Protein AF-A0A0J5X3W2-F1 (afdb_monomer_lite)

pLDDT: mean 72.06, std 12.35, range [36.56, 90.38]

Structure (mmCIF, N/CA/C/O backbone):
data_AF-A0A0J5X3W2-F1
#
_entry.id   AF-A0A0J5X3W2-F1
#
loop_
_atom_site.group_PDB
_atom_site.id
_atom_site.type_symbol
_atom_site.label_atom_id
_atom_site.label_alt_id
_atom_site.label_comp_id
_atom_site.label_asym_id
_atom_site.label_entity_id
_atom_site.label_seq_id
_atom_site.pdbx_PDB_ins_code
_atom_site.Cartn_x
_atom_site.Cartn_y
_atom_site.Cartn_z
_atom_site.occupancy
_atom_site.B_iso_or_equiv
_atom_site.auth_seq_id
_atom_site.auth_comp_id
_atom_site.auth_asym_id
_atom_site.auth_atom_id
_atom_site.pdbx_PDB_model_num
ATOM 1 N N . MET A 1 1 ? 25.340 17.349 -4.139 1.00 46.25 1 MET A N 1
ATOM 2 C CA . MET A 1 1 ? 26.752 17.657 -4.460 1.00 46.25 1 MET A CA 1
ATOM 3 C C . MET A 1 1 ? 27.230 16.614 -5.460 1.00 46.25 1 MET A C 1
ATOM 5 O O . MET A 1 1 ? 26.863 15.468 -5.262 1.00 46.25 1 MET A O 1
ATOM 9 N N . LYS A 1 2 ? 27.947 16.990 -6.529 1.00 41.81 2 LYS A N 1
ATOM 10 C CA . LYS A 1 2 ? 28.522 16.032 -7.497 1.00 41.81 2 LYS A CA 1
ATOM 11 C C . LYS A 1 2 ? 29.969 15.729 -7.119 1.00 41.81 2 LYS A C 1
ATOM 13 O O . LYS A 1 2 ? 30.716 16.672 -6.852 1.00 41.81 2 LYS A O 1
ATOM 18 N N . CYS A 1 3 ? 30.366 14.460 -7.094 1.00 58.09 3 CYS A N 1
ATOM 19 C CA . CYS A 1 3 ? 31.759 14.078 -6.872 1.00 58.09 3 CYS A CA 1
ATOM 20 C C . CYS A 1 3 ? 32.616 14.425 -8.097 1.00 58.09 3 CYS A C 1
ATOM 22 O O . CYS A 1 3 ? 32.152 14.378 -9.233 1.00 58.09 3 CYS A O 1
ATOM 24 N N . TRP A 1 4 ? 33.895 14.748 -7.890 1.00 59.22 4 TRP A N 1
ATOM 25 C CA . TRP A 1 4 ? 34.799 15.147 -8.978 1.00 59.22 4 TRP A CA 1
ATOM 26 C C . TRP A 1 4 ? 34.963 14.066 -10.063 1.00 59.22 4 TRP A C 1
ATOM 28 O O . TRP A 1 4 ? 35.199 14.376 -11.231 1.00 59.22 4 TRP A O 1
ATOM 38 N N . ALA A 1 5 ? 34.783 12.798 -9.682 1.00 63.78 5 ALA A N 1
ATOM 39 C CA . ALA A 1 5 ? 34.803 11.642 -10.573 1.00 63.78 5 ALA A CA 1
ATOM 40 C C . ALA A 1 5 ? 33.594 11.577 -11.529 1.00 63.78 5 ALA A C 1
ATOM 42 O O . ALA A 1 5 ? 33.661 10.884 -12.541 1.00 63.78 5 ALA A O 1
ATOM 43 N N . GLU A 1 6 ? 32.518 12.317 -11.243 1.00 65.62 6 GLU A N 1
ATOM 44 C CA . GLU A 1 6 ? 31.321 12.408 -12.088 1.00 65.62 6 GLU A CA 1
ATOM 45 C C . GLU A 1 6 ? 31.492 13.402 -13.252 1.00 65.62 6 GLU A C 1
ATOM 47 O O . GLU A 1 6 ? 30.622 13.492 -14.120 1.00 65.62 6 GLU A O 1
ATOM 52 N N . TYR A 1 7 ? 32.601 14.155 -13.299 1.00 73.50 7 TYR A N 1
ATOM 53 C CA . TYR A 1 7 ? 32.918 15.035 -14.425 1.00 73.50 7 TYR A CA 1
ATOM 54 C C . TYR A 1 7 ? 33.692 14.289 -15.530 1.00 73.50 7 TYR A C 1
ATOM 56 O O . TYR A 1 7 ? 34.574 13.468 -15.229 1.00 73.50 7 TYR A O 1
ATOM 64 N N . PRO A 1 8 ? 33.437 14.606 -16.818 1.00 70.56 8 PRO A N 1
ATOM 65 C CA . PRO A 1 8 ? 34.146 14.003 -17.945 1.00 70.56 8 PRO A CA 1
ATOM 66 C C . PRO A 1 8 ? 35.668 14.119 -17.795 1.00 70.56 8 PRO A C 1
ATOM 68 O O . PRO A 1 8 ? 36.184 15.161 -17.369 1.00 70.56 8 PRO A O 1
ATOM 71 N N . ALA A 1 9 ? 36.390 13.049 -18.134 1.00 61.06 9 ALA A N 1
ATOM 72 C CA . ALA A 1 9 ? 37.851 13.032 -18.094 1.00 61.06 9 ALA A CA 1
ATOM 73 C C . ALA A 1 9 ? 38.422 14.148 -18.992 1.00 61.06 9 ALA A C 1
ATOM 75 O O . ALA A 1 9 ? 38.003 14.292 -20.136 1.00 61.06 9 ALA A O 1
ATOM 76 N N . GLY A 1 10 ? 39.334 14.965 -18.453 1.00 68.06 10 GLY A N 1
ATOM 77 C CA . GLY A 1 10 ? 39.934 16.103 -19.166 1.00 68.06 10 GLY A CA 1
ATOM 78 C C . GLY A 1 10 ? 39.097 17.390 -19.206 1.00 68.06 10 GLY A C 1
ATOM 79 O O . GLY A 1 10 ? 39.541 18.374 -19.788 1.00 68.06 10 GLY A O 1
ATOM 80 N N . SER A 1 11 ? 37.908 17.422 -18.592 1.00 73.06 11 SER A N 1
ATOM 81 C CA . SER A 1 11 ? 37.107 18.650 -18.513 1.00 73.06 11 SER A CA 1
ATOM 82 C C . SER A 1 11 ? 37.666 19.644 -17.490 1.00 73.06 11 SER A C 1
ATOM 84 O O . SER A 1 11 ? 38.126 19.265 -16.414 1.00 73.06 11 SER A O 1
ATOM 86 N N . GLU A 1 12 ? 37.542 20.938 -17.784 1.00 74.75 12 GLU A N 1
ATOM 87 C CA . GLU A 1 12 ? 37.941 22.025 -16.879 1.00 74.75 12 GLU A CA 1
ATOM 88 C C . GLU A 1 12 ? 37.193 21.959 -15.531 1.00 74.75 12 GLU A C 1
ATOM 90 O O . GLU A 1 12 ? 37.758 22.230 -14.472 1.00 74.75 12 GLU A O 1
ATOM 95 N N . ALA A 1 13 ? 35.942 21.479 -15.550 1.00 66.44 13 ALA A N 1
ATOM 96 C CA . ALA A 1 13 ? 35.141 21.214 -14.356 1.00 66.44 13 ALA A CA 1
ATOM 97 C C . ALA A 1 13 ? 35.701 20.072 -13.492 1.00 66.44 13 ALA A C 1
ATOM 99 O O . ALA A 1 13 ? 35.592 20.130 -12.267 1.00 66.44 13 ALA A O 1
ATOM 100 N N . ARG A 1 14 ? 36.325 19.055 -14.100 1.00 63.50 14 ARG A N 1
ATOM 101 C CA . ARG A 1 14 ? 37.027 17.998 -13.365 1.00 63.50 14 ARG A CA 1
ATOM 102 C C . ARG A 1 14 ? 38.290 18.550 -12.730 1.00 63.50 14 ARG A C 1
ATOM 104 O O . ARG A 1 14 ? 38.458 18.362 -11.539 1.00 63.50 14 ARG A O 1
ATOM 111 N N . THR A 1 15 ? 39.119 19.274 -13.480 1.00 68.00 15 THR A N 1
ATOM 112 C CA . THR A 1 15 ? 40.374 19.862 -12.976 1.00 68.00 15 THR A CA 1
ATOM 113 C C . THR A 1 15 ? 40.129 20.849 -11.837 1.00 68.00 15 THR A C 1
ATOM 115 O O . THR A 1 15 ? 40.841 20.825 -10.842 1.00 68.00 15 THR A O 1
ATOM 118 N N . LYS A 1 16 ? 39.075 21.669 -11.934 1.00 71.44 16 LYS A N 1
ATOM 119 C CA . LYS A 1 16 ? 38.701 22.644 -10.900 1.00 71.44 16 LYS A CA 1
ATOM 120 C C . LYS A 1 16 ? 38.205 22.009 -9.595 1.00 71.44 16 LYS A C 1
ATOM 122 O O . LYS A 1 16 ? 38.333 22.624 -8.545 1.00 71.44 16 LYS A O 1
ATOM 127 N N . ASN A 1 17 ? 37.603 20.822 -9.664 1.00 61.41 17 ASN A N 1
ATOM 128 C CA . ASN A 1 17 ? 37.049 20.120 -8.501 1.00 61.41 17 ASN A CA 1
ATOM 129 C C . ASN A 1 17 ? 37.866 18.876 -8.118 1.00 61.41 17 ASN A C 1
ATOM 131 O O . ASN A 1 17 ? 37.440 18.117 -7.251 1.00 61.41 17 ASN A O 1
ATOM 135 N N . PHE A 1 18 ? 38.990 18.630 -8.794 1.00 62.00 18 PHE A N 1
ATOM 136 C CA . PHE A 1 18 ? 39.830 17.464 -8.573 1.00 62.00 18 PHE A CA 1
ATOM 137 C C . PHE A 1 18 ? 40.455 17.563 -7.188 1.00 62.00 18 PHE A C 1
ATOM 139 O O . PHE A 1 18 ? 41.087 18.562 -6.865 1.00 62.00 18 PHE A O 1
ATOM 146 N N . VAL A 1 19 ? 40.269 16.518 -6.389 1.00 59.50 19 VAL A N 1
ATOM 147 C CA . VAL A 1 19 ? 40.936 16.370 -5.098 1.00 59.50 19 VAL A CA 1
ATOM 148 C C . VAL A 1 19 ? 42.017 15.321 -5.296 1.00 59.50 19 VAL A C 1
ATOM 150 O O . VAL A 1 19 ? 41.709 14.161 -5.576 1.00 59.50 19 VAL A O 1
ATOM 153 N N . SER A 1 20 ? 43.277 15.733 -5.202 1.00 60.06 20 SER A N 1
ATOM 154 C CA . SER A 1 20 ? 44.418 14.822 -5.296 1.00 60.06 20 SER A CA 1
ATOM 155 C C . SER A 1 20 ? 44.497 13.893 -4.078 1.00 60.06 20 SER A C 1
ATOM 157 O O . SER A 1 20 ? 43.988 14.212 -3.005 1.00 60.06 20 SER A O 1
ATOM 159 N N . GLU A 1 21 ? 45.179 12.749 -4.205 1.00 50.06 21 GLU A N 1
ATOM 160 C CA . GLU A 1 21 ? 45.415 11.837 -3.069 1.00 50.06 21 GLU A CA 1
ATOM 161 C C . GLU A 1 21 ? 46.158 12.523 -1.912 1.00 50.06 21 GLU A C 1
ATOM 163 O O . GLU A 1 21 ? 45.931 12.196 -0.750 1.00 50.06 21 GLU A O 1
ATOM 168 N N . VAL A 1 22 ? 46.994 13.523 -2.213 1.00 56.69 22 VAL A N 1
ATOM 169 C CA . VAL A 1 22 ? 47.722 14.318 -1.215 1.00 56.69 22 VAL A CA 1
ATOM 170 C C . VAL A 1 22 ? 46.784 15.281 -0.477 1.00 56.69 22 VAL A C 1
ATOM 172 O O . VAL A 1 22 ? 46.872 15.397 0.743 1.00 56.69 22 VAL A O 1
ATOM 175 N N . GLU A 1 23 ? 45.840 15.921 -1.170 1.00 57.19 23 GLU A N 1
ATOM 176 C CA . GLU A 1 23 ? 44.792 16.741 -0.537 1.00 57.19 23 GLU A CA 1
ATOM 177 C C . GLU A 1 23 ? 43.799 15.879 0.255 1.00 57.19 23 GLU A C 1
ATOM 179 O O . GLU A 1 23 ? 43.387 16.256 1.351 1.00 57.19 23 GLU A O 1
ATOM 184 N N . ALA A 1 24 ? 43.471 14.681 -0.238 1.00 52.66 24 ALA A N 1
ATOM 185 C CA . ALA A 1 24 ? 42.679 13.697 0.495 1.00 52.66 24 ALA A CA 1
ATOM 186 C C . ALA A 1 24 ? 43.406 13.191 1.755 1.00 52.66 24 ALA A C 1
ATOM 188 O O . ALA A 1 24 ? 42.778 13.011 2.798 1.00 52.66 24 ALA A O 1
ATOM 189 N N . ALA A 1 25 ? 44.731 13.021 1.699 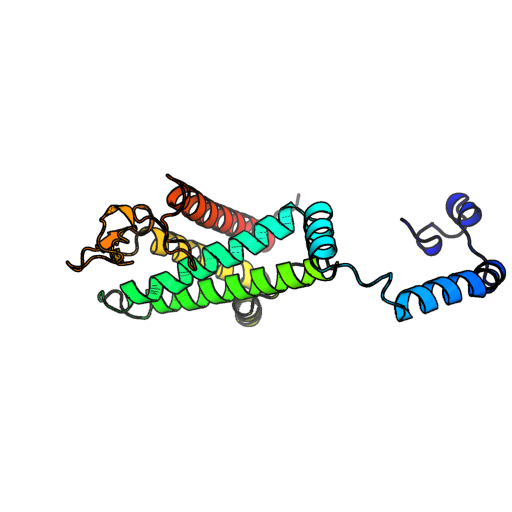1.00 50.41 25 ALA A N 1
ATOM 190 C CA . ALA A 1 25 ? 45.551 12.665 2.854 1.00 50.41 25 ALA A CA 1
ATOM 191 C C . ALA A 1 25 ? 45.641 13.810 3.880 1.00 50.41 25 ALA A C 1
ATOM 193 O O . ALA A 1 25 ? 45.591 13.559 5.081 1.00 50.41 25 ALA A O 1
ATOM 194 N N . GLN A 1 26 ? 45.681 15.074 3.443 1.00 56.88 26 GLN A N 1
ATOM 195 C CA . GLN A 1 26 ? 45.636 16.240 4.340 1.00 56.88 26 GLN A CA 1
ATOM 196 C C . GLN A 1 26 ? 44.275 16.445 5.023 1.00 56.88 26 GLN A C 1
ATOM 198 O O . GLN A 1 26 ? 44.196 17.148 6.030 1.00 56.88 26 GLN A O 1
ATOM 203 N N . LEU A 1 27 ? 43.212 15.802 4.531 1.00 53.41 27 LEU A N 1
ATOM 204 C CA . LEU A 1 27 ? 41.906 15.756 5.191 1.00 53.41 27 LEU A CA 1
ATOM 205 C C . LEU A 1 27 ? 41.847 14.723 6.327 1.00 53.41 27 LEU A C 1
ATOM 207 O O . LEU A 1 27 ? 40.848 14.704 7.041 1.00 53.41 27 LEU A O 1
ATOM 211 N N . GLN A 1 28 ? 42.885 13.907 6.561 1.00 57.00 28 GLN A N 1
ATOM 212 C CA . GLN A 1 28 ? 42.927 12.939 7.671 1.00 57.00 28 GLN A CA 1
ATOM 213 C C . GLN A 1 28 ? 42.587 13.533 9.050 1.00 57.00 28 GLN A C 1
ATOM 215 O O . GLN A 1 28 ? 41.782 12.919 9.744 1.00 57.00 28 GLN A O 1
ATOM 220 N N . PRO A 1 29 ? 43.081 14.721 9.456 1.00 60.25 29 PRO A N 1
ATOM 221 C CA . PRO A 1 29 ? 42.714 15.321 10.740 1.00 60.25 29 PRO A CA 1
ATOM 222 C C . PRO A 1 29 ? 41.232 15.712 10.799 1.00 60.25 29 PRO A C 1
ATOM 224 O O . PRO A 1 29 ? 40.608 15.642 11.854 1.00 60.25 29 PRO A O 1
ATOM 227 N N . GLN A 1 30 ? 40.653 16.108 9.662 1.00 56.47 30 GLN A N 1
ATOM 228 C CA . GLN A 1 30 ? 39.240 16.472 9.551 1.00 56.47 30 GLN A CA 1
ATOM 229 C C . GLN A 1 30 ? 38.349 15.222 9.511 1.00 56.47 30 GLN A C 1
ATOM 231 O O . GLN A 1 30 ? 37.302 15.199 10.147 1.00 56.47 30 GLN A O 1
ATOM 236 N N . LEU A 1 31 ? 38.786 14.158 8.834 1.00 56.97 31 LEU A N 1
ATOM 237 C CA . LEU A 1 31 ? 38.159 12.834 8.832 1.00 56.97 31 LEU A CA 1
ATOM 238 C C . LEU A 1 31 ? 38.214 12.177 10.214 1.00 56.97 31 LEU A C 1
ATOM 240 O O . LEU A 1 31 ? 37.211 11.629 10.661 1.00 56.97 31 LEU A O 1
ATOM 244 N N . GLU A 1 32 ? 39.339 12.277 10.923 1.00 60.41 32 GLU A N 1
ATOM 245 C CA . GLU A 1 32 ? 39.446 11.855 12.320 1.00 60.41 32 GLU A CA 1
ATOM 246 C C . GLU A 1 32 ? 38.564 12.699 13.232 1.00 60.41 32 GLU A C 1
ATOM 248 O O . GLU A 1 32 ? 37.918 12.146 14.116 1.00 60.41 32 GLU A O 1
ATOM 253 N N . TRP A 1 33 ? 38.491 14.016 13.025 1.00 69.94 33 TRP A N 1
ATOM 254 C CA . TRP A 1 33 ? 37.574 14.869 13.774 1.00 69.94 33 TRP A CA 1
ATOM 255 C C . TRP A 1 33 ? 36.115 14.457 13.529 1.00 69.94 33 TRP A C 1
ATOM 257 O O . TRP A 1 33 ? 35.384 14.249 14.492 1.00 69.94 33 TRP A O 1
ATOM 267 N N . VAL A 1 34 ? 35.702 14.231 12.276 1.00 57.94 34 VAL A N 1
ATOM 268 C CA . VAL A 1 34 ? 34.356 13.738 11.931 1.00 57.94 34 VAL A CA 1
ATOM 269 C C . VAL A 1 34 ? 34.092 12.356 12.537 1.00 57.94 34 VAL A C 1
ATOM 271 O O . VAL A 1 34 ? 33.006 12.132 13.068 1.00 57.94 34 VAL A O 1
ATOM 274 N N . ASN A 1 35 ? 35.064 11.440 12.509 1.00 57.12 35 ASN A N 1
ATOM 275 C CA . ASN A 1 35 ? 34.933 10.113 13.117 1.00 57.12 35 ASN A CA 1
ATOM 276 C C . ASN A 1 35 ? 34.823 10.186 14.646 1.00 57.12 35 ASN A C 1
ATOM 278 O O . ASN A 1 35 ? 33.931 9.557 15.206 1.00 57.12 35 ASN A O 1
ATOM 282 N N . ARG A 1 36 ? 35.625 11.024 15.315 1.00 57.44 36 ARG A N 1
ATOM 283 C CA . ARG A 1 36 ? 35.516 11.267 16.766 1.00 57.44 36 ARG A CA 1
ATOM 284 C C . ARG A 1 36 ? 34.183 11.914 17.142 1.00 57.44 36 ARG A C 1
ATOM 286 O O . ARG A 1 36 ? 33.604 11.563 18.161 1.00 57.44 36 ARG A O 1
ATOM 293 N N . GLN A 1 37 ? 33.670 12.819 16.310 1.00 53.12 37 GLN A N 1
ATOM 294 C CA . GLN A 1 37 ? 32.344 13.425 16.481 1.00 53.12 37 GLN A CA 1
ATOM 295 C C . GLN A 1 37 ? 31.202 12.414 16.229 1.00 53.12 37 GLN A C 1
ATOM 297 O O . GLN A 1 37 ? 30.130 12.511 16.830 1.00 53.12 37 GLN A O 1
ATOM 302 N N . LYS A 1 38 ? 31.424 11.413 15.364 1.00 52.25 38 LYS A N 1
ATOM 303 C CA . LYS A 1 38 ? 30.515 10.272 15.148 1.00 52.25 38 LYS A CA 1
ATOM 304 C C . LYS A 1 38 ? 30.486 9.345 16.361 1.00 52.25 38 LYS A C 1
ATOM 306 O O . LYS A 1 38 ? 29.406 8.953 16.786 1.00 52.25 38 LYS A O 1
ATOM 311 N N . GLU A 1 39 ? 31.650 9.032 16.925 1.00 55.34 39 GLU A N 1
ATOM 312 C CA . GLU A 1 39 ? 31.791 8.216 18.140 1.00 55.34 39 GLU A CA 1
ATOM 313 C C . GLU A 1 39 ? 31.238 8.920 19.388 1.00 55.34 39 GLU A C 1
ATOM 315 O O . GLU A 1 39 ? 30.721 8.263 20.285 1.00 55.34 39 GLU A O 1
ATOM 320 N N . SER A 1 40 ? 31.269 10.257 19.427 1.00 48.88 40 SER A N 1
ATOM 321 C CA . SER A 1 40 ? 30.679 11.063 20.504 1.00 48.88 40 SER A CA 1
ATOM 322 C C . SER A 1 40 ? 29.172 11.321 20.350 1.00 48.88 40 SER A C 1
ATOM 324 O O . SER A 1 40 ? 28.629 12.164 21.062 1.00 48.88 40 SER A O 1
ATOM 326 N N . GLY A 1 41 ? 28.499 10.660 19.401 1.00 49.47 41 GLY A N 1
ATOM 327 C CA . GLY A 1 41 ? 27.052 10.770 19.186 1.00 49.47 41 GLY A CA 1
ATOM 328 C C . GLY A 1 41 ? 26.567 12.100 18.591 1.00 49.47 41 GLY A C 1
ATOM 329 O O . GLY A 1 41 ? 25.367 12.291 18.434 1.00 49.47 41 GLY A O 1
ATOM 330 N N . LEU A 1 42 ? 27.457 13.023 18.198 1.00 45.66 42 LEU A N 1
ATOM 331 C CA . LEU A 1 42 ? 27.064 14.328 17.634 1.00 45.66 42 LEU A CA 1
ATOM 332 C C . LEU A 1 42 ? 26.520 14.239 16.196 1.00 45.66 42 LEU A C 1
ATOM 334 O O . LEU A 1 42 ? 25.900 15.184 15.712 1.00 45.66 42 LEU A O 1
ATOM 338 N N . PHE A 1 43 ? 26.706 13.092 15.538 1.00 46.28 43 PHE A N 1
ATOM 339 C CA . PHE A 1 43 ? 26.054 12.737 14.273 1.00 46.28 43 PHE A CA 1
ATOM 340 C C . PHE A 1 43 ? 24.973 11.657 14.436 1.00 46.28 43 PHE A C 1
ATOM 342 O O . PHE A 1 43 ? 24.521 11.082 13.439 1.00 46.28 43 PHE A O 1
ATOM 349 N N . GLU A 1 44 ? 24.525 11.370 15.664 1.00 45.44 44 GLU A N 1
ATOM 350 C CA . GLU A 1 44 ? 23.235 10.714 15.843 1.00 45.44 44 GLU A CA 1
ATOM 351 C C . GLU A 1 44 ? 22.156 11.719 15.461 1.00 45.44 44 GLU A C 1
ATOM 353 O O . GLU A 1 44 ? 21.754 12.579 16.240 1.00 45.44 44 GLU A O 1
ATOM 358 N N . TYR A 1 45 ? 21.691 11.626 14.218 1.00 47.25 45 TYR A N 1
ATOM 359 C CA . TYR A 1 45 ? 20.469 12.311 13.838 1.00 47.25 45 TYR A CA 1
ATOM 360 C C . TYR A 1 45 ? 19.379 11.907 14.821 1.00 47.25 45 TYR A C 1
ATOM 362 O O . TYR A 1 45 ? 19.002 10.728 14.884 1.00 47.25 45 TYR A O 1
ATOM 370 N N . ALA A 1 46 ? 18.845 12.889 15.545 1.00 61.56 46 ALA A N 1
ATOM 371 C CA . ALA A 1 46 ? 17.677 12.659 16.366 1.00 61.56 46 ALA A CA 1
ATOM 372 C C . ALA A 1 46 ? 16.586 12.042 15.470 1.00 61.56 46 ALA A C 1
ATOM 374 O O . ALA A 1 46 ? 16.433 12.468 14.317 1.00 61.56 46 ALA A O 1
ATOM 375 N N . PRO A 1 47 ? 15.796 11.072 15.955 1.00 58.66 47 PRO A N 1
ATOM 376 C CA . PRO A 1 47 ? 14.763 10.426 15.144 1.00 58.66 47 PRO A CA 1
ATOM 377 C C . PRO A 1 47 ? 13.839 11.427 14.428 1.00 58.66 47 PRO A C 1
ATOM 379 O O . PRO A 1 47 ? 13.471 11.228 13.273 1.00 58.66 47 PRO A O 1
ATOM 382 N N . LEU A 1 48 ? 13.540 12.562 15.072 1.00 59.91 48 LEU A N 1
ATOM 383 C CA . LEU A 1 48 ? 12.750 13.649 14.486 1.00 59.91 48 LEU A CA 1
ATOM 384 C C . LEU A 1 48 ? 13.467 14.406 13.356 1.00 59.91 48 LEU A C 1
ATOM 386 O O . LEU A 1 48 ? 12.806 14.853 12.422 1.00 59.91 48 LEU A O 1
ATOM 390 N N . GLN A 1 49 ? 14.796 14.526 13.396 1.00 66.00 49 GLN A N 1
ATOM 391 C CA . GLN A 1 49 ? 15.576 15.122 12.307 1.00 66.00 49 GLN A CA 1
ATOM 392 C C . GLN A 1 49 ? 15.586 14.208 11.078 1.00 66.00 49 GLN A C 1
ATOM 394 O O . GLN A 1 49 ? 15.398 14.701 9.973 1.00 66.00 49 GLN A O 1
ATOM 399 N N . LYS A 1 50 ? 15.686 12.881 11.259 1.00 65.50 50 LYS A N 1
ATOM 400 C CA . LYS A 1 50 ? 15.562 11.918 10.146 1.00 65.50 50 LYS A CA 1
ATOM 401 C C . LYS A 1 50 ? 14.188 11.960 9.490 1.00 65.50 50 LYS A C 1
ATOM 403 O O . LYS A 1 50 ? 14.089 11.926 8.269 1.00 65.50 50 LYS A O 1
ATOM 408 N N . VAL A 1 51 ? 13.124 12.065 10.289 1.00 68.19 51 VAL A N 1
ATOM 409 C CA . VAL A 1 51 ? 11.760 12.239 9.763 1.00 68.19 51 VAL A CA 1
ATOM 410 C C . VAL A 1 51 ? 11.643 13.559 8.998 1.00 68.19 51 VAL A C 1
ATOM 412 O O . VAL A 1 51 ? 11.111 13.576 7.890 1.00 68.19 51 VAL A O 1
ATOM 415 N N . GLY A 1 52 ? 12.165 14.653 9.559 1.00 65.94 52 GLY A N 1
ATOM 416 C CA . GLY A 1 52 ? 12.184 15.958 8.899 1.00 65.94 52 GLY A CA 1
ATOM 417 C C . GLY A 1 52 ? 12.935 15.939 7.566 1.00 65.94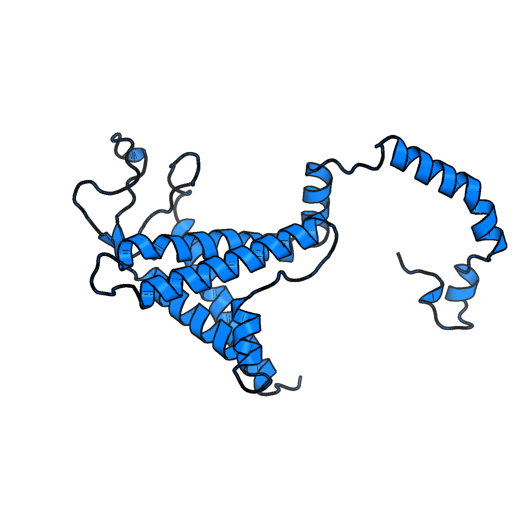 52 GLY A C 1
ATOM 418 O O . GLY A 1 52 ? 12.438 16.485 6.582 1.00 65.94 52 GLY A O 1
ATOM 419 N N . ASP A 1 53 ? 14.082 15.267 7.510 1.00 70.19 53 ASP A N 1
ATOM 420 C CA . ASP A 1 53 ? 14.878 15.126 6.291 1.00 70.19 53 ASP A CA 1
ATOM 421 C C . ASP A 1 53 ? 14.213 14.202 5.270 1.00 70.19 53 ASP A C 1
ATOM 423 O O . ASP A 1 53 ? 14.174 14.546 4.092 1.00 70.19 53 ASP A O 1
ATOM 427 N N . ALA A 1 54 ? 13.603 13.093 5.696 1.00 66.25 54 ALA A N 1
ATOM 428 C CA . ALA A 1 54 ? 12.828 12.224 4.810 1.00 66.25 54 ALA A CA 1
ATOM 429 C C . ALA A 1 54 ? 11.679 12.992 4.132 1.00 66.25 54 ALA A C 1
ATOM 431 O O . ALA A 1 54 ? 11.486 12.881 2.921 1.00 66.25 54 ALA A O 1
ATOM 432 N N . VAL A 1 55 ? 10.954 13.819 4.894 1.00 73.50 55 VAL A N 1
ATOM 433 C CA . VAL A 1 55 ? 9.867 14.663 4.372 1.00 73.50 55 VAL A CA 1
ATOM 434 C C . VAL A 1 55 ? 10.397 15.769 3.461 1.00 73.50 55 VAL A C 1
ATOM 436 O O . VAL A 1 55 ? 9.778 16.055 2.444 1.00 73.50 55 VAL A O 1
ATOM 439 N N . LYS A 1 56 ? 11.525 16.405 3.793 1.00 75.19 56 LYS A N 1
ATOM 440 C CA . LYS A 1 56 ? 12.108 17.461 2.949 1.00 75.19 56 LYS A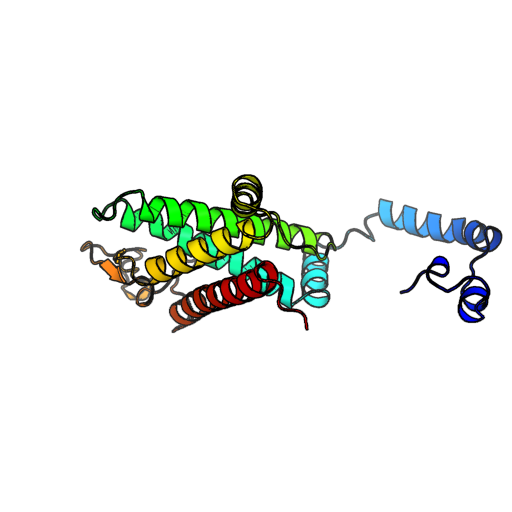 CA 1
ATOM 441 C C . LYS A 1 56 ? 12.694 16.920 1.647 1.00 75.19 56 LYS A C 1
ATOM 443 O O . LYS A 1 56 ? 12.602 17.595 0.627 1.00 75.19 56 LYS A O 1
ATOM 448 N N . ASN A 1 57 ? 13.307 15.742 1.691 1.00 75.19 57 ASN A N 1
ATOM 449 C CA . ASN A 1 57 ? 13.991 15.136 0.555 1.00 75.19 57 ASN A CA 1
ATOM 450 C C . ASN A 1 57 ? 13.008 14.490 -0.432 1.00 75.19 57 ASN A C 1
ATOM 452 O O . ASN A 1 57 ? 13.156 14.657 -1.639 1.00 75.19 57 ASN A O 1
ATOM 456 N N . ASP A 1 58 ? 11.988 13.784 0.067 1.00 77.75 58 ASP A N 1
ATOM 457 C CA . ASP A 1 58 ? 10.964 13.147 -0.769 1.00 77.75 58 ASP A CA 1
ATOM 458 C C . ASP A 1 58 ? 9.557 13.267 -0.144 1.00 77.75 58 ASP A C 1
ATOM 460 O O . ASP A 1 58 ? 8.981 12.277 0.326 1.00 77.75 58 ASP A O 1
ATOM 464 N N . PRO A 1 59 ? 8.963 14.479 -0.140 1.00 77.69 59 PRO A N 1
ATOM 465 C CA . PRO A 1 59 ? 7.653 14.710 0.471 1.00 77.69 59 PRO A CA 1
ATOM 466 C C . PRO A 1 59 ? 6.552 13.875 -0.191 1.00 77.69 59 PRO A C 1
ATOM 468 O O . PRO A 1 59 ? 5.640 13.391 0.482 1.00 77.69 59 PRO A O 1
ATOM 471 N N . VAL A 1 60 ? 6.644 13.679 -1.510 1.00 81.38 60 VAL A N 1
ATOM 472 C CA . VAL A 1 60 ? 5.662 12.916 -2.289 1.00 81.38 60 VAL A CA 1
ATOM 473 C C . VAL A 1 60 ? 5.767 11.427 -1.972 1.00 81.38 60 VAL A C 1
ATOM 475 O O . VAL A 1 60 ? 4.744 10.777 -1.759 1.00 81.38 60 VAL A O 1
ATOM 478 N N . GLY A 1 61 ? 6.978 10.878 -1.899 1.00 80.94 61 GLY A N 1
ATOM 479 C CA . GLY A 1 61 ? 7.194 9.480 -1.557 1.00 80.94 61 GLY A CA 1
ATOM 480 C C . GLY A 1 61 ? 6.803 9.143 -0.122 1.00 80.94 61 GLY A C 1
ATOM 481 O O . GLY A 1 61 ? 6.136 8.132 0.095 1.00 80.94 61 GLY A O 1
ATOM 482 N N . VAL A 1 62 ? 7.116 10.016 0.845 1.00 81.69 62 VAL A N 1
ATOM 483 C CA . VAL A 1 62 ? 6.649 9.858 2.234 1.00 81.69 62 VAL A CA 1
ATOM 484 C C . VAL A 1 62 ? 5.122 9.876 2.296 1.00 81.69 62 VAL A C 1
ATOM 486 O O . VAL A 1 62 ? 4.528 8.995 2.917 1.00 81.69 62 VAL A O 1
ATOM 489 N N . ALA A 1 63 ? 4.471 10.830 1.623 1.00 79.56 63 ALA A N 1
ATOM 490 C CA . ALA A 1 63 ? 3.012 10.903 1.584 1.00 79.56 63 ALA A CA 1
ATOM 491 C C . ALA A 1 63 ? 2.390 9.656 0.933 1.00 79.56 63 ALA A C 1
ATOM 493 O O . ALA A 1 63 ? 1.424 9.102 1.460 1.00 79.56 63 ALA A O 1
ATOM 494 N N . LYS A 1 64 ? 2.962 9.181 -0.181 1.00 83.44 64 LYS A N 1
ATOM 495 C CA . LYS A 1 64 ? 2.514 7.977 -0.892 1.00 83.44 64 LYS A CA 1
ATOM 496 C C . LYS A 1 64 ? 2.592 6.738 -0.005 1.00 83.44 64 LYS A C 1
ATOM 498 O O . LYS A 1 64 ? 1.629 5.977 0.065 1.00 83.44 64 LYS A O 1
ATOM 503 N N . ASP A 1 65 ? 3.708 6.533 0.680 1.00 84.31 65 ASP A N 1
ATOM 504 C CA . ASP A 1 65 ? 3.907 5.329 1.481 1.00 84.31 65 ASP A CA 1
ATOM 505 C C . ASP A 1 65 ? 3.150 5.382 2.814 1.00 84.31 65 ASP A C 1
ATOM 507 O O . ASP A 1 65 ? 2.584 4.371 3.232 1.00 84.31 65 ASP A O 1
ATOM 511 N N . ALA A 1 66 ? 2.982 6.567 3.410 1.00 80.62 66 ALA A N 1
ATOM 512 C CA . ALA A 1 66 ? 2.053 6.763 4.522 1.00 80.62 66 ALA A CA 1
ATOM 513 C C . ALA A 1 66 ? 0.603 6.466 4.109 1.00 80.62 66 ALA A C 1
ATOM 515 O O . ALA A 1 66 ? -0.123 5.780 4.835 1.00 80.62 66 ALA A O 1
ATOM 516 N N . ALA A 1 67 ? 0.187 6.916 2.921 1.00 82.00 67 ALA A N 1
ATOM 517 C CA . ALA A 1 67 ? -1.131 6.607 2.381 1.00 82.00 67 ALA A CA 1
ATOM 518 C C . ALA A 1 67 ? -1.317 5.098 2.167 1.00 82.00 67 ALA A C 1
ATOM 520 O O . ALA A 1 67 ? -2.360 4.574 2.551 1.00 82.00 67 ALA A O 1
ATOM 521 N N . LYS A 1 68 ? -0.315 4.374 1.648 1.00 84.06 68 LYS A N 1
ATOM 522 C CA . LYS A 1 68 ? -0.369 2.904 1.522 1.00 84.06 68 LYS A CA 1
ATOM 523 C C . LYS A 1 68 ? -0.531 2.201 2.867 1.00 84.06 68 LYS A C 1
ATOM 525 O O . LYS A 1 68 ? -1.360 1.304 2.971 1.00 84.06 68 LYS A O 1
ATOM 530 N N . VAL A 1 69 ? 0.186 2.627 3.912 1.00 81.06 69 VAL A N 1
ATOM 531 C CA . VAL A 1 69 ? 0.024 2.056 5.263 1.00 81.06 69 VAL A CA 1
ATOM 532 C C . VAL A 1 69 ? -1.401 2.264 5.774 1.00 81.06 69 VAL A C 1
ATOM 534 O O . VAL A 1 69 ? -2.042 1.325 6.252 1.00 81.06 69 VAL A O 1
ATOM 537 N N . VAL A 1 70 ? -1.922 3.486 5.658 1.00 78.38 70 VAL A N 1
ATOM 538 C CA . VAL A 1 70 ? -3.251 3.837 6.169 1.00 78.38 70 VAL A CA 1
ATOM 539 C C . VAL A 1 70 ? -4.352 3.146 5.365 1.00 78.38 70 VAL A C 1
ATOM 541 O O . VAL A 1 70 ? -5.191 2.453 5.942 1.00 78.38 70 VAL A O 1
ATOM 544 N N . VAL A 1 71 ? -4.348 3.295 4.041 1.00 79.12 71 VAL A N 1
ATOM 545 C CA . VAL A 1 71 ? -5.358 2.717 3.142 1.00 79.12 71 VAL A CA 1
ATOM 546 C C . VAL A 1 71 ? -5.271 1.191 3.137 1.00 79.12 71 VAL A C 1
ATOM 548 O O . VAL A 1 71 ? -6.309 0.531 3.208 1.00 79.12 71 VAL A O 1
ATOM 551 N N . GLY A 1 72 ? -4.065 0.620 3.138 1.00 76.56 72 GLY A N 1
ATOM 552 C CA . GLY A 1 72 ? -3.838 -0.822 3.232 1.00 76.56 72 GLY A CA 1
ATOM 553 C C . GLY A 1 72 ? -4.368 -1.401 4.543 1.00 76.56 72 GLY A C 1
ATOM 554 O O . GLY A 1 72 ? -5.123 -2.373 4.529 1.00 76.56 72 GLY A O 1
ATOM 555 N N . GLY A 1 73 ? -4.098 -0.749 5.679 1.00 75.38 73 GLY A N 1
ATOM 556 C CA . GLY A 1 73 ? -4.609 -1.179 6.986 1.00 75.38 73 GLY A CA 1
ATOM 557 C C . GLY A 1 73 ? -6.124 -1.057 7.119 1.00 75.38 73 GLY A C 1
ATOM 558 O O . GLY A 1 73 ? -6.783 -1.940 7.672 1.00 75.38 73 GLY A O 1
ATOM 559 N N . VAL A 1 74 ? -6.702 0.006 6.566 1.00 74.56 74 VAL A N 1
ATOM 560 C CA . VAL A 1 74 ? -8.154 0.198 6.453 1.00 74.56 74 VAL A CA 1
ATOM 561 C C . VAL A 1 74 ? -8.762 -0.921 5.599 1.00 74.56 74 VAL A C 1
ATOM 563 O O . VAL A 1 74 ? -9.711 -1.570 6.037 1.00 74.56 74 VAL A O 1
ATOM 566 N N . THR A 1 75 ? -8.189 -1.213 4.432 1.00 74.56 75 THR A N 1
ATOM 567 C CA . THR A 1 75 ? -8.650 -2.283 3.533 1.00 74.56 75 THR A CA 1
ATOM 568 C C . THR A 1 75 ? -8.566 -3.646 4.217 1.00 74.56 75 THR A C 1
ATOM 570 O O . THR A 1 75 ? -9.567 -4.361 4.264 1.00 74.56 75 THR A O 1
ATOM 573 N N . ALA A 1 76 ? -7.444 -3.955 4.871 1.00 74.06 76 ALA A N 1
ATOM 574 C CA . ALA A 1 76 ? -7.251 -5.218 5.573 1.00 74.06 76 ALA A CA 1
ATOM 575 C C . ALA A 1 76 ? -8.230 -5.416 6.741 1.00 74.06 76 ALA A C 1
ATOM 577 O O . ALA A 1 76 ? -8.767 -6.510 6.924 1.00 74.06 76 ALA A O 1
ATOM 578 N N . LYS A 1 77 ? -8.532 -4.355 7.502 1.00 71.19 77 LYS A N 1
ATOM 579 C CA . LYS A 1 77 ? -9.515 -4.403 8.600 1.00 71.19 77 LYS A CA 1
ATOM 580 C C . LYS A 1 77 ? -10.945 -4.673 8.127 1.00 71.19 77 LYS A C 1
ATOM 582 O O . LYS A 1 77 ? -11.725 -5.248 8.882 1.00 71.19 77 LYS A O 1
ATOM 587 N N . THR A 1 78 ? -11.289 -4.313 6.889 1.00 68.12 78 THR A N 1
ATOM 588 C CA . THR A 1 78 ? -12.619 -4.573 6.297 1.00 68.12 78 THR A CA 1
ATOM 589 C C . THR A 1 78 ? -12.981 -6.060 6.300 1.00 68.12 78 THR A C 1
ATOM 591 O O . THR A 1 78 ? -14.157 -6.402 6.406 1.00 68.12 78 THR A O 1
ATOM 594 N N . ARG A 1 79 ? -11.980 -6.956 6.279 1.00 63.66 79 ARG A N 1
ATOM 595 C CA . ARG A 1 79 ? -12.153 -8.417 6.328 1.00 63.66 79 ARG A CA 1
ATOM 596 C C . ARG A 1 79 ? -13.129 -8.880 7.409 1.00 63.66 79 ARG A C 1
ATOM 598 O O . ARG A 1 79 ? -13.935 -9.767 7.141 1.00 63.66 79 ARG A O 1
ATOM 605 N N . ALA A 1 80 ? -13.059 -8.307 8.612 1.00 55.84 80 ALA A N 1
ATOM 606 C CA . ALA A 1 80 ? -13.813 -8.804 9.762 1.00 55.84 80 ALA A CA 1
ATOM 607 C C . ALA A 1 80 ? -15.339 -8.754 9.548 1.00 55.84 80 ALA A C 1
ATOM 609 O O . ALA A 1 80 ? -16.029 -9.682 9.954 1.00 55.84 80 ALA A O 1
ATOM 610 N N . GLY A 1 81 ? -15.852 -7.729 8.855 1.00 57.03 81 GLY A N 1
ATOM 611 C CA . GLY A 1 81 ? -17.283 -7.611 8.527 1.00 57.03 81 GLY A CA 1
ATOM 612 C C . GLY A 1 81 ? -17.721 -8.439 7.312 1.00 57.03 81 GLY A C 1
ATOM 613 O O . GLY A 1 81 ? -18.897 -8.747 7.153 1.00 57.03 81 GLY A O 1
ATOM 614 N N . LEU A 1 82 ? -16.778 -8.841 6.456 1.00 60.66 82 LEU A N 1
ATOM 615 C CA . LEU A 1 82 ? -17.064 -9.652 5.267 1.00 60.66 82 LEU A CA 1
ATOM 616 C C . LEU A 1 82 ? -17.031 -11.155 5.552 1.00 60.66 82 LEU A C 1
ATOM 618 O O . LEU A 1 82 ? -17.781 -11.917 4.946 1.00 60.66 82 LEU A O 1
ATOM 622 N N . CYS A 1 83 ? -16.203 -11.599 6.502 1.00 59.81 83 CYS A N 1
ATOM 623 C CA . CYS A 1 83 ? -16.199 -12.993 6.952 1.00 59.81 83 CYS A CA 1
ATOM 624 C C . CYS A 1 83 ? -17.535 -13.416 7.587 1.00 59.81 83 CYS A C 1
ATOM 626 O O . CYS A 1 83 ? -17.834 -14.605 7.597 1.00 59.81 83 CYS A O 1
ATOM 628 N N . THR A 1 84 ? -18.347 -12.469 8.066 1.00 54.03 84 THR A N 1
ATOM 629 C CA . THR A 1 84 ? -19.641 -12.738 8.710 1.00 54.03 84 THR A CA 1
ATOM 630 C C . THR A 1 84 ? -20.850 -12.640 7.769 1.00 54.03 84 THR A C 1
ATOM 632 O O . THR A 1 84 ? -21.935 -13.056 8.159 1.00 54.03 84 THR A O 1
ATOM 635 N N . THR A 1 85 ? -20.704 -12.128 6.538 1.00 54.59 85 THR A N 1
ATOM 636 C CA . THR A 1 85 ? -21.839 -11.728 5.671 1.00 54.59 85 THR A CA 1
ATOM 637 C C . THR A 1 85 ? -22.080 -12.618 4.440 1.00 54.59 85 THR A C 1
ATOM 639 O O . THR A 1 85 ? -22.690 -12.179 3.472 1.00 54.59 85 THR A O 1
ATOM 642 N N . GLY A 1 86 ? -21.631 -13.878 4.419 1.00 51.81 86 GLY A N 1
ATOM 643 C CA . GLY A 1 86 ? -21.881 -14.810 3.295 1.00 51.81 86 GLY A CA 1
ATOM 644 C C . GLY A 1 86 ? -21.102 -14.505 1.999 1.00 51.81 86 GLY A C 1
ATOM 645 O O . GLY A 1 86 ? -20.771 -15.428 1.264 1.00 51.81 86 GLY A O 1
ATOM 646 N N . LEU A 1 87 ? -20.683 -13.250 1.782 1.00 53.88 87 LEU A N 1
ATOM 647 C CA . LEU A 1 87 ? -19.610 -12.843 0.852 1.00 53.88 87 LEU A CA 1
ATOM 648 C C . LEU A 1 87 ? -18.222 -13.370 1.289 1.00 53.88 87 LEU A C 1
ATOM 650 O O . LEU A 1 87 ? -17.257 -13.330 0.526 1.00 53.88 87 LEU A O 1
ATOM 654 N N . GLY A 1 88 ? -18.141 -13.855 2.533 1.00 52.25 88 GLY A N 1
ATOM 655 C CA . GLY A 1 88 ? -17.516 -15.118 2.928 1.00 52.25 88 GLY A CA 1
ATOM 656 C C . GLY A 1 88 ? -16.079 -15.337 2.477 1.00 52.25 88 GLY A C 1
ATOM 657 O O . GLY A 1 88 ? -15.869 -15.916 1.421 1.00 52.25 88 GLY A O 1
ATOM 658 N N . CYS A 1 89 ? -15.116 -14.956 3.328 1.00 61.88 89 CYS A N 1
ATOM 659 C CA . CYS A 1 89 ? -13.683 -15.327 3.359 1.00 61.88 89 CYS A CA 1
ATOM 660 C C . CYS A 1 89 ? -12.821 -15.142 2.095 1.00 61.88 89 CYS A C 1
ATOM 662 O O . CYS A 1 89 ? -11.634 -14.871 2.233 1.00 61.88 89 CYS A O 1
ATOM 664 N N . THR A 1 90 ? -13.372 -15.242 0.894 1.00 63.59 90 THR A N 1
ATOM 665 C CA . THR A 1 90 ? -12.701 -15.124 -0.396 1.00 63.59 90 THR A CA 1
ATOM 666 C C . THR A 1 90 ? -12.431 -13.656 -0.691 1.00 63.59 90 THR A C 1
ATOM 668 O O . THR A 1 90 ? -11.283 -13.225 -0.662 1.00 63.59 90 THR A O 1
ATOM 671 N N . VAL A 1 91 ? -13.482 -12.845 -0.836 1.00 66.38 91 VAL A N 1
ATOM 672 C CA . VAL A 1 91 ? -13.379 -11.395 -1.054 1.00 66.38 91 VAL A CA 1
ATOM 673 C C . VAL A 1 91 ? -12.706 -10.713 0.141 1.00 66.38 91 VAL A C 1
ATOM 675 O O . VAL A 1 91 ? -11.779 -9.925 -0.030 1.00 66.38 91 VAL A O 1
ATOM 678 N N . GLY A 1 92 ? -13.102 -11.073 1.368 1.00 66.88 92 GLY A N 1
ATOM 679 C CA . GLY A 1 92 ? -12.459 -10.568 2.587 1.00 66.88 92 GLY A CA 1
ATOM 680 C C . GLY A 1 92 ? -10.996 -11.013 2.739 1.00 66.88 92 GLY A C 1
ATOM 681 O O . GLY A 1 92 ? -10.179 -10.267 3.278 1.00 66.88 92 GLY A O 1
ATOM 682 N N . GLY A 1 93 ? -10.648 -12.204 2.248 1.00 69.94 93 GLY A N 1
ATOM 683 C CA . GLY A 1 93 ? -9.278 -12.720 2.219 1.00 69.94 93 GLY A CA 1
ATOM 684 C C . GLY A 1 93 ? -8.405 -11.964 1.224 1.00 69.94 93 GLY A C 1
ATOM 685 O O . GLY A 1 93 ? -7.292 -11.566 1.568 1.00 69.94 93 GLY A O 1
ATOM 686 N N . TRP A 1 94 ? -8.933 -11.667 0.037 1.00 76.31 94 TRP A N 1
ATOM 687 C CA . TRP A 1 94 ? -8.269 -10.807 -0.943 1.00 76.31 94 TRP A CA 1
ATOM 688 C C . TRP A 1 94 ? -8.054 -9.385 -0.413 1.00 76.31 94 TRP A C 1
ATOM 690 O O . TRP A 1 94 ? -6.953 -8.857 -0.511 1.00 76.31 94 TRP A O 1
ATOM 700 N N . MET A 1 95 ? -9.047 -8.785 0.251 1.00 72.44 95 MET A N 1
ATOM 701 C CA . MET A 1 95 ? -8.878 -7.468 0.888 1.00 72.44 95 MET A CA 1
ATOM 702 C C . MET A 1 95 ? -7.791 -7.463 1.965 1.00 72.44 95 MET A C 1
ATOM 704 O O . MET A 1 95 ? -7.011 -6.516 2.048 1.00 72.44 95 MET A O 1
ATOM 708 N N . ALA A 1 96 ? -7.711 -8.512 2.785 1.00 76.25 96 ALA A N 1
ATOM 709 C CA . ALA A 1 96 ? -6.665 -8.621 3.796 1.00 76.25 96 ALA A CA 1
ATOM 710 C C . ALA A 1 96 ? -5.279 -8.841 3.202 1.00 76.25 96 ALA A C 1
ATOM 712 O O . ALA A 1 96 ? -4.341 -8.179 3.629 1.00 76.25 96 ALA A O 1
ATOM 713 N N . THR A 1 97 ? -5.149 -9.727 2.220 1.00 79.38 97 THR A N 1
ATOM 714 C CA . THR A 1 97 ? -3.858 -10.014 1.583 1.00 79.38 97 THR A CA 1
ATOM 715 C C . THR A 1 97 ? -3.323 -8.795 0.840 1.00 79.38 97 THR A C 1
ATOM 717 O O . THR A 1 97 ? -2.205 -8.367 1.122 1.00 79.38 97 THR A O 1
ATOM 720 N N . PHE A 1 98 ? -4.125 -8.169 -0.026 1.00 83.62 98 PHE A N 1
ATOM 721 C CA . PHE A 1 98 ? -3.722 -6.946 -0.725 1.00 83.62 98 PHE A CA 1
ATOM 722 C C . PHE A 1 98 ? -3.487 -5.784 0.239 1.00 83.62 98 PHE A C 1
ATOM 724 O O . PHE A 1 98 ? -2.448 -5.133 0.157 1.00 83.62 98 PHE A O 1
ATOM 731 N N . GLY A 1 99 ? -4.382 -5.571 1.209 1.00 79.38 99 GLY A N 1
ATOM 732 C CA . GLY A 1 99 ? -4.221 -4.517 2.210 1.00 79.38 99 GLY A CA 1
ATOM 733 C C . GLY A 1 99 ? -2.951 -4.678 3.052 1.00 79.38 99 GLY A C 1
ATOM 734 O O . GLY A 1 99 ? -2.236 -3.704 3.271 1.00 79.38 99 GLY A O 1
ATOM 735 N N . MET A 1 100 ? -2.618 -5.901 3.479 1.00 80.06 100 MET A N 1
ATOM 736 C CA . MET A 1 100 ? -1.372 -6.179 4.203 1.00 80.06 100 MET A CA 1
ATOM 737 C C . MET A 1 100 ? -0.139 -6.011 3.315 1.00 80.06 100 MET A C 1
ATOM 739 O O . MET A 1 100 ? 0.852 -5.451 3.773 1.00 80.06 100 MET A O 1
ATOM 743 N N . SER A 1 101 ? -0.193 -6.437 2.052 1.00 82.94 101 SER A N 1
ATOM 744 C CA . SER A 1 101 ? 0.920 -6.247 1.116 1.00 82.94 101 SER A CA 1
ATOM 745 C C . SER A 1 101 ? 1.233 -4.766 0.900 1.00 82.94 101 SER A C 1
ATOM 747 O O . SER A 1 101 ? 2.396 -4.376 0.883 1.00 82.94 101 SER A O 1
ATOM 749 N N . GLU A 1 102 ? 0.205 -3.916 0.830 1.00 82.31 102 GLU A N 1
ATOM 750 C CA . GLU A 1 102 ? 0.380 -2.462 0.754 1.00 82.31 102 GLU A CA 1
ATOM 751 C C . GLU A 1 102 ? 0.898 -1.848 2.050 1.00 82.31 102 GLU A C 1
ATOM 753 O O . GLU A 1 102 ? 1.689 -0.909 2.004 1.00 82.31 102 GLU A O 1
ATOM 758 N N . MET A 1 103 ? 0.495 -2.373 3.210 1.00 80.19 103 MET A N 1
ATOM 759 C CA . MET A 1 103 ? 1.081 -1.947 4.481 1.00 80.19 103 MET A CA 1
ATOM 760 C C . MET A 1 103 ? 2.572 -2.271 4.549 1.00 80.19 103 MET A C 1
ATOM 762 O O . MET A 1 103 ? 3.338 -1.448 5.042 1.00 80.19 103 MET A O 1
ATOM 766 N N . VAL A 1 104 ? 2.981 -3.444 4.062 1.00 83.69 104 VAL A N 1
ATOM 767 C CA . VAL A 1 104 ? 4.393 -3.844 4.005 1.00 83.69 104 VAL A CA 1
ATOM 768 C C . VAL A 1 104 ? 5.161 -2.962 3.021 1.00 83.69 104 VAL A C 1
ATOM 770 O O . VAL A 1 104 ? 6.219 -2.448 3.378 1.00 83.69 104 VAL A O 1
ATOM 773 N N . GLU A 1 105 ? 4.606 -2.698 1.837 1.00 86.62 105 GLU A N 1
ATOM 774 C CA . GLU A 1 105 ? 5.217 -1.810 0.840 1.00 86.62 105 GLU A CA 1
ATOM 775 C C . GLU A 1 105 ? 5.347 -0.373 1.365 1.00 86.62 105 GLU A C 1
ATOM 777 O O . GLU A 1 105 ? 6.408 0.238 1.279 1.00 86.62 105 GLU A O 1
ATOM 782 N N . GLY A 1 106 ? 4.287 0.176 1.959 1.00 82.88 106 GLY A N 1
ATOM 783 C CA . GLY A 1 106 ? 4.333 1.507 2.557 1.00 82.88 106 GLY A CA 1
ATOM 784 C C . GLY A 1 106 ? 5.298 1.565 3.742 1.00 82.88 106 GLY A C 1
ATOM 785 O O . GLY A 1 106 ? 6.117 2.472 3.835 1.00 82.88 106 GLY A O 1
ATOM 786 N N . GLY A 1 107 ? 5.259 0.573 4.632 1.00 82.94 107 GLY A N 1
ATOM 787 C CA . GLY A 1 107 ? 6.113 0.520 5.819 1.00 82.94 107 GLY A CA 1
ATOM 788 C C . GLY A 1 107 ? 7.601 0.421 5.480 1.00 82.94 107 GLY A C 1
ATOM 789 O O . GLY A 1 107 ? 8.404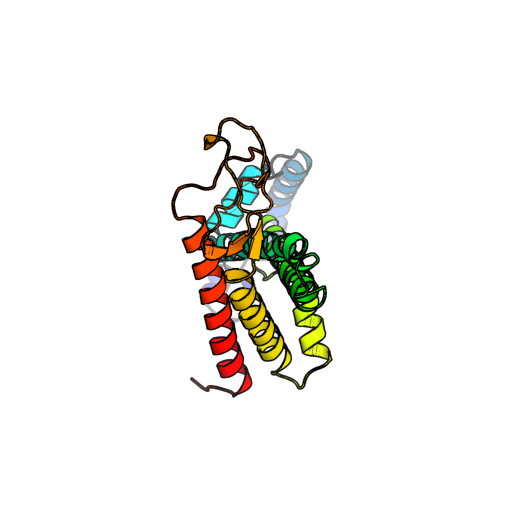 1.182 6.017 1.00 82.94 107 GLY A O 1
ATOM 790 N N . SER A 1 108 ? 7.968 -0.468 4.555 1.00 85.44 108 SER A N 1
ATOM 791 C CA . SER A 1 108 ? 9.352 -0.607 4.087 1.00 85.44 108 SER A CA 1
ATOM 792 C C . SER A 1 108 ? 9.817 0.615 3.287 1.00 85.44 108 SER A C 1
ATOM 794 O O . SER A 1 108 ? 10.940 1.068 3.481 1.00 85.44 108 SER A O 1
ATOM 796 N N . GLY A 1 109 ? 8.954 1.232 2.473 1.00 84.69 109 GLY A N 1
ATOM 797 C CA . GLY A 1 109 ? 9.277 2.471 1.756 1.00 84.69 109 GLY A CA 1
ATOM 798 C C . GLY A 1 109 ? 9.480 3.680 2.681 1.00 84.69 109 GLY A C 1
ATOM 799 O O . GLY A 1 109 ? 10.391 4.488 2.476 1.00 84.69 109 GLY A O 1
ATOM 800 N N . LEU A 1 110 ? 8.689 3.782 3.754 1.00 83.94 110 LEU A N 1
ATOM 801 C CA . LEU A 1 110 ? 8.900 4.746 4.840 1.00 83.94 110 LEU A CA 1
ATOM 802 C C . LEU A 1 110 ? 10.217 4.483 5.579 1.00 83.94 110 LEU A C 1
ATOM 804 O O . LEU A 1 110 ? 10.954 5.426 5.856 1.00 83.94 110 LEU A O 1
ATOM 808 N N . TYR A 1 111 ? 10.534 3.219 5.865 1.00 79.62 111 TYR A N 1
ATOM 809 C CA . TYR A 1 111 ? 11.787 2.831 6.513 1.00 79.62 111 TYR A CA 1
ATOM 810 C C . TYR A 1 111 ? 13.014 3.145 5.644 1.00 79.62 111 TYR A C 1
ATOM 812 O O . TYR A 1 111 ? 14.001 3.687 6.143 1.00 79.62 111 TYR A O 1
ATOM 820 N N . ASN A 1 112 ? 12.935 2.887 4.337 1.00 81.00 112 ASN A N 1
ATOM 821 C CA . ASN A 1 112 ? 13.976 3.244 3.374 1.00 81.00 112 ASN A CA 1
ATOM 822 C C . ASN A 1 112 ? 14.241 4.754 3.408 1.00 81.00 112 ASN A C 1
ATOM 824 O O . ASN A 1 112 ? 15.381 5.172 3.611 1.00 81.00 112 ASN A O 1
ATOM 828 N N . ARG A 1 113 ? 13.189 5.581 3.339 1.00 82.06 113 ARG A N 1
ATOM 829 C CA . ARG A 1 113 ? 13.322 7.049 3.390 1.00 82.06 113 ARG A CA 1
ATOM 830 C C . ARG A 1 113 ? 13.806 7.571 4.730 1.00 82.06 113 ARG A C 1
ATOM 832 O O . ARG A 1 113 ? 14.616 8.491 4.759 1.00 82.06 113 ARG A O 1
ATOM 839 N N . TYR A 1 114 ? 13.363 6.968 5.830 1.00 75.81 114 TYR A N 1
ATOM 840 C CA . TYR A 1 114 ? 13.875 7.273 7.166 1.00 75.81 114 TYR A CA 1
ATOM 841 C C . TYR A 1 114 ? 15.393 7.042 7.266 1.00 75.81 114 TYR A C 1
ATOM 843 O O . TYR A 1 114 ? 16.088 7.772 7.971 1.00 75.81 114 TYR A O 1
ATOM 851 N N . ASN A 1 115 ? 15.921 6.070 6.519 1.00 78.00 115 ASN A N 1
ATOM 852 C CA . ASN A 1 115 ? 17.353 5.793 6.410 1.00 78.00 115 ASN A CA 1
ATOM 853 C C . ASN A 1 115 ? 18.046 6.524 5.243 1.00 78.00 115 ASN A C 1
ATOM 855 O O . ASN A 1 115 ? 19.194 6.219 4.931 1.00 78.00 115 ASN A O 1
ATOM 859 N N . GLY A 1 116 ? 17.382 7.495 4.608 1.00 73.56 116 GLY A N 1
ATOM 860 C CA . GLY A 1 116 ? 17.951 8.303 3.525 1.00 73.56 116 GLY A CA 1
ATOM 861 C C . GLY A 1 116 ? 17.974 7.622 2.153 1.00 73.56 116 GLY A C 1
ATOM 862 O O . GLY A 1 116 ? 18.605 8.132 1.230 1.00 73.56 116 GLY A O 1
ATOM 863 N N . VAL A 1 117 ? 17.288 6.489 1.994 1.00 80.31 117 VAL A N 1
ATOM 864 C CA . VAL A 1 117 ? 17.172 5.761 0.728 1.00 80.31 117 VAL A CA 1
ATOM 865 C C . VAL A 1 117 ? 15.847 6.117 0.053 1.00 80.31 117 VAL A C 1
ATOM 867 O O . VAL A 1 117 ? 14.769 5.733 0.508 1.00 80.31 117 VAL A O 1
ATOM 870 N N . ASN A 1 118 ? 15.923 6.820 -1.077 1.00 80.06 118 ASN A N 1
ATOM 871 C CA . ASN A 1 118 ? 14.759 7.172 -1.895 1.00 80.06 118 ASN A CA 1
ATOM 872 C C . ASN A 1 118 ? 14.368 6.005 -2.817 1.00 80.06 118 ASN A C 1
ATOM 874 O O . ASN A 1 118 ? 14.507 6.084 -4.037 1.00 80.06 118 ASN A O 1
ATOM 878 N N . ALA A 1 119 ? 13.902 4.906 -2.224 1.00 79.31 119 ALA A N 1
ATOM 879 C CA . ALA A 1 119 ? 13.440 3.719 -2.936 1.00 79.31 119 ALA A CA 1
ATOM 880 C C . ALA A 1 119 ? 11.989 3.385 -2.571 1.00 79.31 119 ALA A C 1
ATOM 882 O O . ALA A 1 119 ? 11.531 3.658 -1.459 1.00 79.31 119 ALA A O 1
ATOM 883 N N . ALA A 1 120 ? 11.266 2.776 -3.514 1.00 82.00 120 ALA A N 1
ATOM 884 C CA . ALA A 1 120 ? 9.983 2.152 -3.209 1.00 82.00 120 ALA A CA 1
ATOM 885 C C . ALA A 1 120 ? 10.179 1.020 -2.187 1.00 82.00 120 ALA A C 1
ATOM 887 O O . ALA A 1 120 ? 11.260 0.436 -2.102 1.00 82.00 120 ALA A O 1
ATOM 888 N N . GLY A 1 121 ? 9.146 0.738 -1.397 1.00 83.50 121 GLY A N 1
ATOM 889 C CA . GLY A 1 121 ? 9.161 -0.417 -0.510 1.00 83.50 121 GLY A CA 1
ATOM 890 C C . GLY A 1 121 ? 8.915 -1.733 -1.240 1.00 83.50 121 GLY A C 1
ATOM 891 O O . GLY A 1 121 ? 8.473 -1.761 -2.391 1.00 83.50 121 GLY A O 1
ATOM 892 N N . ASP A 1 122 ? 9.171 -2.826 -0.533 1.00 87.44 122 ASP A N 1
ATOM 893 C CA . ASP A 1 122 ? 8.988 -4.177 -1.041 1.00 87.44 122 ASP A CA 1
ATOM 894 C C . ASP A 1 122 ? 7.517 -4.582 -0.968 1.00 87.44 122 ASP A C 1
ATOM 896 O O . ASP A 1 122 ? 6.879 -4.501 0.084 1.00 87.44 122 ASP A O 1
ATOM 900 N N . ASN A 1 123 ? 6.973 -5.061 -2.087 1.00 88.06 123 ASN A N 1
ATOM 901 C CA . ASN A 1 123 ? 5.618 -5.595 -2.140 1.00 88.06 123 ASN A CA 1
ATOM 902 C C . ASN A 1 123 ? 5.658 -7.105 -2.443 1.00 88.06 123 ASN A C 1
ATOM 904 O O . ASN A 1 123 ? 5.907 -7.489 -3.592 1.00 88.06 123 ASN A O 1
ATOM 908 N N . PRO A 1 124 ? 5.397 -7.974 -1.446 1.00 83.12 124 PRO A N 1
ATOM 909 C CA . PRO A 1 124 ? 5.526 -9.421 -1.608 1.00 83.12 124 PRO A CA 1
ATOM 910 C C . PRO A 1 124 ? 4.522 -10.001 -2.610 1.00 83.12 124 PRO A C 1
ATOM 912 O O . PRO A 1 124 ? 4.865 -10.907 -3.369 1.00 83.12 124 PRO A O 1
ATOM 915 N N . LEU A 1 125 ? 3.296 -9.467 -2.671 1.00 85.62 125 LEU A N 1
ATOM 916 C CA . LEU A 1 125 ? 2.329 -9.899 -3.679 1.00 85.62 125 LEU A CA 1
ATOM 917 C C . LEU A 1 125 ? 2.774 -9.485 -5.078 1.00 85.62 125 LEU A C 1
ATOM 919 O O . LEU A 1 125 ? 2.779 -10.321 -5.973 1.00 85.62 125 LEU A O 1
ATOM 923 N N . ARG A 1 126 ? 3.201 -8.235 -5.274 1.00 87.12 126 ARG A N 1
ATOM 924 C CA . ARG A 1 126 ? 3.679 -7.748 -6.575 1.00 87.12 126 ARG A CA 1
ATOM 925 C C . ARG A 1 126 ? 4.855 -8.580 -7.084 1.00 87.12 126 ARG A C 1
ATOM 927 O O . ARG A 1 126 ? 4.878 -8.950 -8.254 1.00 87.12 126 ARG A O 1
ATOM 934 N N . TRP A 1 127 ? 5.787 -8.936 -6.198 1.00 87.94 127 TRP A N 1
ATOM 935 C CA . TRP A 1 127 ? 6.865 -9.877 -6.506 1.00 87.94 127 TRP A CA 1
ATOM 936 C C . TRP A 1 127 ? 6.320 -11.231 -6.973 1.00 87.94 127 TRP A C 1
ATOM 938 O O . TRP A 1 127 ? 6.715 -11.705 -8.034 1.00 87.94 127 TRP A O 1
ATOM 948 N N . GLY A 1 128 ? 5.357 -11.807 -6.246 1.00 85.25 128 GLY A N 1
ATOM 949 C CA . GLY A 1 128 ? 4.719 -13.069 -6.622 1.00 85.25 128 GLY A CA 1
ATOM 950 C C . GLY A 1 128 ? 4.055 -13.005 -7.998 1.00 85.25 128 GLY A C 1
ATOM 951 O O . GLY A 1 128 ? 4.324 -13.852 -8.843 1.00 85.25 128 GLY A O 1
ATOM 952 N N . PHE A 1 129 ? 3.260 -11.963 -8.264 1.00 87.50 129 PHE A N 1
ATOM 953 C CA . PHE A 1 129 ? 2.627 -11.736 -9.569 1.00 87.50 129 PHE A CA 1
ATOM 954 C C . PHE A 1 129 ? 3.658 -11.634 -10.704 1.00 87.50 129 PHE A C 1
ATOM 956 O O . PHE A 1 129 ? 3.442 -12.210 -11.767 1.00 87.50 129 PHE A O 1
ATOM 963 N N . ASN A 1 130 ? 4.790 -10.962 -10.479 1.00 88.94 130 ASN A N 1
ATOM 964 C CA . ASN A 1 130 ? 5.879 -10.863 -11.457 1.00 88.94 130 ASN A CA 1
ATOM 965 C C . ASN A 1 130 ? 6.613 -12.190 -11.707 1.00 88.94 130 ASN A C 1
ATOM 967 O O . ASN A 1 130 ? 7.255 -12.323 -12.745 1.00 88.94 130 ASN A O 1
ATOM 971 N N . GLN A 1 131 ? 6.527 -13.165 -10.798 1.00 89.88 131 GLN A N 1
ATOM 972 C CA . GLN A 1 131 ? 7.097 -14.498 -11.015 1.00 89.88 131 GLN A CA 1
ATOM 973 C C . GLN A 1 131 ? 6.178 -15.434 -11.789 1.00 89.88 131 GLN A C 1
ATOM 975 O O . GLN A 1 131 ? 6.659 -16.248 -12.573 1.00 89.88 131 GLN A O 1
ATOM 980 N N . VAL A 1 132 ? 4.871 -15.369 -11.528 1.00 90.38 132 VAL A N 1
ATOM 981 C CA . VAL A 1 132 ? 3.918 -16.346 -12.076 1.00 90.38 132 VAL A CA 1
ATOM 982 C C . VAL A 1 132 ? 3.303 -15.921 -13.405 1.00 90.38 132 VAL A C 1
ATOM 984 O O . VAL A 1 132 ? 2.770 -16.767 -14.121 1.00 90.38 132 VAL A O 1
ATOM 987 N N . LEU A 1 133 ? 3.350 -14.631 -13.742 1.00 89.00 133 LEU A N 1
ATOM 988 C CA . LEU A 1 133 ? 2.780 -14.103 -14.980 1.00 89.00 133 LEU A CA 1
ATOM 989 C C . LEU A 1 133 ? 3.851 -13.807 -16.033 1.00 89.00 133 LEU A C 1
ATOM 991 O O . LEU A 1 133 ? 5.018 -13.608 -15.693 1.00 89.00 133 LEU A O 1
ATOM 995 N N . PRO A 1 134 ? 3.457 -13.738 -17.319 1.00 87.81 134 PRO A N 1
ATOM 996 C CA . PRO A 1 134 ? 4.356 -13.332 -18.390 1.00 87.81 134 PRO A CA 1
ATOM 997 C C . PRO A 1 134 ? 5.048 -11.997 -18.094 1.00 87.81 134 PRO A C 1
ATOM 999 O O . PRO A 1 134 ? 4.472 -11.105 -17.461 1.00 87.81 134 PRO A O 1
ATOM 1002 N N . ALA A 1 135 ? 6.275 -11.847 -18.596 1.00 83.12 135 ALA A N 1
ATOM 1003 C CA . ALA A 1 135 ? 7.062 -10.631 -18.424 1.00 83.12 135 ALA A CA 1
ATOM 1004 C C . ALA A 1 135 ? 6.254 -9.382 -18.827 1.00 83.12 135 ALA A C 1
ATOM 1006 O O . ALA A 1 135 ? 5.586 -9.365 -19.861 1.00 83.12 135 ALA A O 1
ATOM 1007 N N . GLY A 1 136 ? 6.290 -8.353 -17.978 1.00 81.06 136 GLY A N 1
ATOM 1008 C CA . GLY A 1 136 ? 5.527 -7.111 -18.153 1.00 81.06 136 GLY A CA 1
ATOM 1009 C C . GLY A 1 136 ? 4.085 -7.146 -17.626 1.00 81.06 136 GLY A C 1
ATOM 1010 O O . GLY A 1 136 ? 3.535 -6.090 -17.333 1.00 81.06 136 GLY A O 1
ATOM 1011 N N . TRP A 1 137 ? 3.481 -8.322 -17.414 1.00 86.06 137 TRP A N 1
ATOM 1012 C CA . TRP A 1 137 ? 2.076 -8.437 -16.987 1.00 86.06 137 TRP A CA 1
ATOM 1013 C C . TRP A 1 137 ? 1.871 -8.603 -15.481 1.00 86.06 137 TRP A C 1
ATOM 1015 O O . TRP A 1 137 ? 0.760 -8.384 -14.998 1.00 86.06 137 TRP A O 1
ATOM 1025 N N . GLY A 1 138 ? 2.912 -8.958 -14.724 1.00 88.44 138 GLY A N 1
ATOM 1026 C CA . GLY A 1 138 ? 2.801 -9.150 -13.276 1.00 88.44 138 GLY A CA 1
ATOM 1027 C C . GLY A 1 138 ? 2.322 -7.896 -12.540 1.00 88.44 138 GLY A C 1
ATOM 1028 O O . GLY A 1 138 ? 1.347 -7.949 -11.792 1.00 88.44 138 GLY A O 1
ATOM 1029 N N . ASN A 1 139 ? 2.937 -6.748 -12.825 1.00 88.31 139 ASN A N 1
ATOM 1030 C CA . ASN A 1 139 ? 2.531 -5.456 -12.269 1.00 88.31 139 ASN A CA 1
ATOM 1031 C C . ASN A 1 139 ? 1.094 -5.070 -12.669 1.00 88.31 139 ASN A C 1
ATOM 1033 O O . ASN A 1 139 ? 0.297 -4.730 -11.797 1.00 88.31 139 ASN A O 1
ATOM 1037 N N . VAL A 1 140 ? 0.734 -5.237 -13.949 1.00 90.00 140 VAL A N 1
ATOM 1038 C CA . VAL A 1 140 ? -0.621 -4.970 -14.468 1.00 90.00 140 VAL A CA 1
ATOM 1039 C C . VAL A 1 140 ? -1.674 -5.794 -13.734 1.00 90.00 140 VAL A C 1
ATOM 1041 O O . VAL A 1 140 ? -2.699 -5.268 -13.306 1.00 90.00 140 VAL A O 1
ATOM 1044 N N . ALA A 1 141 ? -1.434 -7.094 -13.584 1.00 89.38 141 ALA A N 1
ATOM 1045 C CA . ALA A 1 141 ? -2.369 -7.986 -12.919 1.00 89.38 141 ALA A CA 1
ATOM 1046 C C . ALA A 1 141 ? -2.463 -7.693 -11.419 1.00 89.38 141 ALA A C 1
ATOM 1048 O O . ALA A 1 141 ? -3.570 -7.670 -10.879 1.00 89.38 141 ALA A O 1
ATOM 1049 N N . PHE A 1 142 ? -1.335 -7.420 -10.756 1.00 89.38 142 PHE A N 1
ATOM 1050 C CA . PHE A 1 142 ? -1.329 -7.009 -9.357 1.00 89.38 142 PHE A CA 1
ATOM 1051 C C . PHE A 1 142 ? -2.162 -5.737 -9.157 1.00 89.38 142 PHE A C 1
ATOM 1053 O O . PHE A 1 142 ? -3.108 -5.750 -8.369 1.00 89.38 142 PHE A O 1
ATOM 1060 N N . ASP A 1 143 ? -1.869 -4.662 -9.894 1.00 89.44 143 ASP A N 1
ATOM 1061 C CA . ASP A 1 143 ? -2.575 -3.389 -9.743 1.00 89.44 143 ASP A CA 1
ATOM 1062 C C . ASP A 1 143 ? -4.040 -3.496 -10.177 1.00 89.44 143 ASP A C 1
ATOM 1064 O O . ASP A 1 143 ? -4.911 -2.900 -9.542 1.00 89.44 143 ASP A O 1
ATOM 1068 N N . GLY A 1 144 ? -4.341 -4.304 -11.197 1.00 88.31 144 GLY A N 1
ATOM 1069 C CA . GLY A 1 144 ? -5.704 -4.556 -11.663 1.00 88.31 144 GLY A CA 1
ATOM 1070 C C . GLY A 1 144 ? -6.565 -5.229 -10.597 1.00 88.31 144 GLY A C 1
ATOM 1071 O O . GLY A 1 144 ? -7.663 -4.757 -10.286 1.00 88.31 144 GLY A O 1
ATOM 1072 N N . VAL A 1 145 ? -6.052 -6.298 -9.980 1.00 88.56 145 VAL A N 1
ATOM 1073 C CA . VAL A 1 145 ? -6.746 -6.976 -8.877 1.00 88.56 145 VAL A CA 1
ATOM 1074 C C . VAL A 1 145 ? -6.826 -6.059 -7.658 1.00 88.56 145 VAL A C 1
ATOM 1076 O O . VAL A 1 145 ? -7.896 -5.935 -7.064 1.00 88.56 145 VAL A O 1
ATOM 1079 N N . ASN A 1 146 ? -5.745 -5.357 -7.317 1.00 85.94 146 ASN A N 1
ATOM 1080 C CA . ASN A 1 146 ? -5.709 -4.424 -6.193 1.00 85.94 146 ASN A CA 1
ATOM 1081 C C . ASN A 1 146 ? -6.748 -3.298 -6.343 1.00 85.94 146 ASN A C 1
ATOM 1083 O O . ASN A 1 146 ? -7.450 -2.955 -5.389 1.00 85.94 146 ASN A O 1
ATOM 1087 N N . PHE A 1 147 ? -6.896 -2.749 -7.551 1.00 88.06 147 PHE A N 1
ATOM 1088 C CA . PHE A 1 147 ? -7.920 -1.762 -7.878 1.00 88.06 147 PHE A CA 1
ATOM 1089 C C . PHE A 1 147 ? -9.330 -2.340 -7.720 1.00 88.06 147 PHE A C 1
ATOM 1091 O O . PHE A 1 147 ? -10.153 -1.753 -7.015 1.00 88.06 147 PHE A O 1
ATOM 1098 N N . GLY A 1 148 ? -9.600 -3.513 -8.302 1.00 84.75 148 GLY A N 1
ATOM 1099 C CA . GLY A 1 148 ? -10.901 -4.177 -8.184 1.00 84.75 148 GLY A CA 1
ATOM 1100 C C . GLY A 1 148 ? -11.281 -4.473 -6.730 1.00 84.75 148 GLY A C 1
ATOM 1101 O O . GLY A 1 148 ? -12.391 -4.163 -6.293 1.00 84.75 148 GLY A O 1
ATOM 1102 N N . VAL A 1 149 ? -10.335 -4.992 -5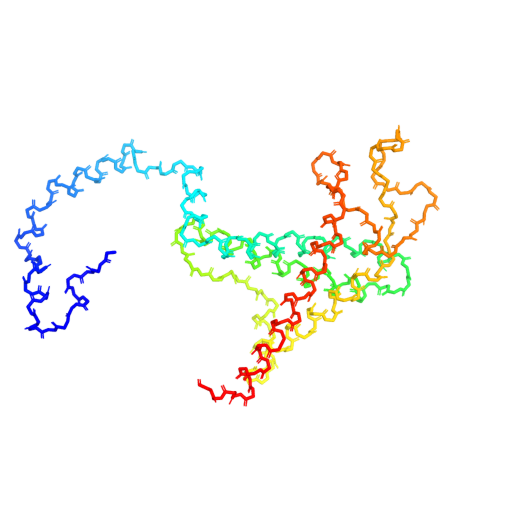.946 1.00 83.19 149 VAL A N 1
ATOM 1103 C CA . VAL A 1 149 ? -10.503 -5.256 -4.511 1.00 83.19 149 VAL A CA 1
ATOM 1104 C C . VAL A 1 149 ? -10.788 -3.964 -3.743 1.00 83.19 149 VAL A C 1
ATOM 1106 O O . VAL A 1 149 ? -11.676 -3.949 -2.891 1.00 83.19 149 VAL A O 1
ATOM 1109 N N . ALA A 1 150 ? -10.104 -2.862 -4.058 1.00 81.19 150 ALA A N 1
ATOM 1110 C CA . ALA A 1 150 ? -10.333 -1.577 -3.405 1.00 81.19 150 ALA A CA 1
ATOM 1111 C C . ALA A 1 150 ? -11.712 -0.976 -3.741 1.00 81.19 150 ALA A C 1
ATOM 1113 O O . ALA A 1 150 ? -12.385 -0.460 -2.849 1.00 81.19 150 ALA A O 1
ATOM 1114 N N . VAL A 1 151 ? -12.179 -1.101 -4.988 1.00 84.44 151 VAL A N 1
ATOM 1115 C CA . VAL A 1 151 ? -13.540 -0.697 -5.391 1.00 84.44 151 VAL A CA 1
ATOM 1116 C C . VAL A 1 151 ? -14.595 -1.513 -4.644 1.00 84.44 151 VAL A C 1
ATOM 1118 O O . VAL A 1 151 ? -15.553 -0.949 -4.113 1.00 84.44 151 VAL A O 1
ATOM 1121 N N . LEU A 1 152 ? -14.413 -2.833 -4.547 1.00 81.94 152 LEU A N 1
ATOM 1122 C CA . LEU A 1 152 ? -15.306 -3.694 -3.769 1.00 81.94 152 LEU A CA 1
ATOM 1123 C C . LEU A 1 152 ? -15.289 -3.324 -2.282 1.00 81.94 152 LEU A C 1
ATOM 1125 O O . LEU A 1 152 ? -16.336 -3.335 -1.635 1.00 81.94 152 LEU A O 1
ATOM 1129 N N . ALA A 1 153 ? -14.130 -2.936 -1.746 1.00 77.62 153 ALA A N 1
ATOM 1130 C CA . ALA A 1 153 ? -13.992 -2.540 -0.349 1.00 77.62 153 ALA A CA 1
ATOM 1131 C C . ALA A 1 153 ? -14.788 -1.271 -0.019 1.00 77.62 153 ALA A C 1
ATOM 1133 O O . ALA A 1 153 ? -15.267 -1.154 1.107 1.00 77.62 153 ALA A O 1
ATOM 1134 N N . LEU A 1 154 ? -14.994 -0.356 -0.978 1.00 80.50 154 LEU A N 1
ATOM 1135 C CA . LEU A 1 154 ? -15.847 0.827 -0.785 1.00 80.50 154 LEU A CA 1
ATOM 1136 C C . LEU A 1 154 ? -17.307 0.457 -0.505 1.00 80.50 154 LEU A C 1
ATOM 1138 O O . LEU A 1 154 ? -17.954 1.089 0.329 1.00 80.50 154 LEU A O 1
ATOM 1142 N N . LYS A 1 155 ? -17.823 -0.557 -1.207 1.00 81.81 155 LYS A N 1
ATOM 1143 C CA . LYS A 1 155 ? -19.225 -0.994 -1.113 1.00 81.81 155 LYS A CA 1
ATOM 1144 C C . LYS A 1 155 ? -19.449 -2.112 -0.098 1.00 81.81 155 LYS A C 1
ATOM 1146 O O . LYS A 1 155 ? -20.593 -2.481 0.146 1.00 81.81 155 LYS A O 1
ATOM 1151 N N . ALA A 1 156 ? -18.378 -2.652 0.480 1.00 77.56 156 ALA A N 1
ATOM 1152 C CA . ALA A 1 156 ? -18.465 -3.728 1.452 1.00 77.56 156 ALA A CA 1
ATOM 1153 C C . ALA A 1 156 ? -19.336 -3.310 2.652 1.00 77.56 156 ALA A C 1
ATOM 1155 O O . ALA A 1 156 ? -19.105 -2.229 3.210 1.00 77.56 156 ALA A O 1
ATOM 1156 N N . PRO A 1 157 ? -20.305 -4.149 3.070 1.00 77.06 157 PRO A N 1
ATOM 1157 C CA . PRO A 1 157 ? -21.070 -3.897 4.279 1.00 77.06 157 PRO A CA 1
ATOM 1158 C C . PRO A 1 157 ? -20.138 -4.024 5.484 1.00 77.06 157 PRO A C 1
ATOM 1160 O O . PRO A 1 157 ? -19.520 -5.064 5.718 1.00 77.06 157 PRO A O 1
ATOM 1163 N N . VAL A 1 158 ? -20.022 -2.947 6.249 1.00 75.88 158 VAL A N 1
ATOM 1164 C CA . VAL A 1 158 ? -19.236 -2.894 7.481 1.00 75.88 158 VAL A CA 1
ATOM 1165 C C . VAL A 1 158 ? -20.125 -2.451 8.626 1.00 75.88 158 VAL A C 1
ATOM 1167 O O . VAL A 1 158 ? -21.023 -1.633 8.432 1.00 75.88 158 VAL A O 1
ATOM 1170 N N . SER A 1 159 ? -19.875 -2.977 9.825 1.00 74.38 159 SER A N 1
ATOM 1171 C CA . SER A 1 159 ? -20.570 -2.520 11.027 1.00 74.38 159 SER A CA 1
ATOM 1172 C C . SER A 1 159 ? -20.437 -1.008 11.142 1.00 74.38 159 SER A C 1
ATOM 1174 O O . SER A 1 159 ? -19.325 -0.481 11.074 1.00 74.38 159 SER A O 1
ATOM 1176 N N . LEU A 1 160 ? -21.566 -0.320 11.292 1.00 74.00 160 LEU A N 1
ATOM 1177 C CA . LEU A 1 160 ? -21.595 1.123 11.471 1.00 74.00 160 LEU A CA 1
ATOM 1178 C C . LEU A 1 160 ? -20.715 1.478 12.671 1.00 74.00 160 LEU A C 1
ATOM 1180 O O . LEU A 1 160 ? -20.946 0.988 13.782 1.00 74.00 160 LEU A O 1
ATOM 1184 N N . ASN A 1 161 ? -19.691 2.294 12.428 1.00 73.31 161 ASN A N 1
ATOM 1185 C CA . ASN A 1 161 ? -18.890 2.843 13.502 1.00 73.31 161 ASN A CA 1
ATOM 1186 C C . ASN A 1 161 ? -19.728 3.930 14.146 1.00 73.31 161 ASN A C 1
ATOM 1188 O O . ASN A 1 161 ? -20.134 4.888 13.485 1.00 73.31 161 ASN A O 1
ATOM 1192 N N . ILE A 1 162 ? -19.981 3.770 15.436 1.00 67.69 162 ILE A N 1
ATOM 1193 C CA . ILE A 1 162 ? -20.561 4.839 16.223 1.00 67.69 162 ILE A CA 1
ATOM 1194 C C . ILE A 1 162 ? -19.387 5.520 16.916 1.00 67.69 162 ILE A C 1
ATOM 1196 O O . ILE A 1 162 ? -18.555 4.875 17.550 1.00 67.69 162 ILE A O 1
ATOM 1200 N N . GLY A 1 163 ? -19.205 6.809 16.643 1.00 59.44 163 GLY A N 1
ATOM 1201 C CA . GLY A 1 163 ? -18.171 7.590 17.309 1.00 59.44 163 GLY A CA 1
ATOM 1202 C C . GLY A 1 163 ? -18.576 7.884 18.751 1.00 59.44 163 GLY A C 1
ATOM 1203 O O . GLY A 1 163 ? -19.741 7.764 19.107 1.00 59.44 163 GLY A O 1
ATOM 1204 N N . VAL A 1 164 ? -17.632 8.407 19.539 1.00 51.19 164 VAL A N 1
ATOM 1205 C CA . VAL A 1 164 ? -17.846 8.940 20.906 1.00 51.19 164 VAL A CA 1
ATOM 1206 C C . VAL A 1 164 ? -19.054 9.906 21.009 1.00 51.19 164 VAL A C 1
ATOM 1208 O O . VAL A 1 164 ? -19.564 10.147 22.098 1.00 51.19 164 VAL A O 1
ATOM 1211 N N . ALA A 1 165 ? -19.537 10.430 19.877 1.00 46.53 165 ALA A N 1
ATOM 1212 C CA . ALA A 1 165 ? -20.712 11.287 19.745 1.00 46.53 165 ALA A CA 1
ATOM 1213 C C . ALA A 1 165 ? -22.048 10.655 20.194 1.00 46.53 165 ALA A C 1
ATOM 1215 O O . ALA A 1 165 ? -22.979 11.402 20.477 1.00 46.53 165 ALA A O 1
ATOM 1216 N N . ASP A 1 166 ? -22.165 9.326 20.281 1.00 54.09 166 ASP A N 1
ATOM 1217 C CA . ASP A 1 166 ? -23.371 8.666 20.809 1.00 54.09 166 ASP A CA 1
ATOM 1218 C C . ASP A 1 166 ? -23.409 8.571 22.345 1.00 54.09 166 ASP A C 1
ATOM 1220 O O . ASP A 1 166 ? -24.410 8.137 22.914 1.00 54.09 166 ASP A O 1
ATOM 1224 N N . GLY A 1 167 ? -22.323 8.960 23.025 1.00 55.00 167 GLY A N 1
ATOM 1225 C CA . GLY A 1 167 ? -22.194 8.885 24.481 1.00 55.00 167 GLY A CA 1
ATOM 1226 C C . GLY A 1 167 ? -22.071 7.462 25.044 1.00 55.00 167 GLY A C 1
ATOM 1227 O O . GLY A 1 167 ? -21.992 7.302 26.260 1.00 55.00 167 GLY A O 1
ATOM 1228 N N . LEU A 1 168 ? -22.015 6.424 24.200 1.00 61.44 168 LEU A N 1
ATOM 1229 C CA . LEU A 1 168 ? -21.994 5.017 24.622 1.00 61.44 168 LEU A CA 1
ATOM 1230 C C . LEU A 1 168 ? -20.572 4.440 24.716 1.00 61.44 168 LEU A C 1
ATOM 1232 O O . LEU A 1 168 ? -20.404 3.321 25.202 1.00 61.44 168 LEU A O 1
ATOM 1236 N N . ASN A 1 169 ? -19.548 5.191 24.286 1.00 63.47 169 ASN A N 1
ATOM 1237 C CA . ASN A 1 169 ? -18.127 4.801 24.295 1.00 63.47 169 ASN A CA 1
ATOM 1238 C C . ASN A 1 169 ? -17.869 3.423 23.645 1.00 63.47 169 ASN A C 1
ATOM 1240 O O . ASN A 1 169 ? -17.026 2.639 24.095 1.00 63.47 169 ASN A O 1
ATOM 1244 N N . ARG A 1 170 ? -18.617 3.101 22.582 1.00 63.12 170 ARG A N 1
ATOM 1245 C CA . ARG A 1 170 ? -18.483 1.849 21.826 1.00 63.12 170 ARG A CA 1
ATOM 1246 C C . ARG A 1 170 ? -17.984 2.141 20.416 1.00 63.12 170 ARG A C 1
ATOM 1248 O O . ARG A 1 170 ? -18.464 3.076 19.801 1.00 63.12 170 ARG A O 1
ATOM 1255 N N . PRO A 1 171 ? -17.057 1.333 19.875 1.00 62.16 171 PRO A N 1
ATOM 1256 C CA . PRO A 1 171 ? -16.511 1.570 18.541 1.00 62.16 171 PRO A CA 1
ATOM 1257 C C . PRO A 1 171 ? -17.430 1.105 17.397 1.00 62.16 171 PRO A C 1
ATOM 1259 O O . PRO A 1 171 ? -17.144 1.413 16.245 1.00 62.16 171 PRO A O 1
ATOM 1262 N N . VAL A 1 172 ? -18.488 0.330 17.677 1.00 66.94 172 VAL A N 1
ATOM 1263 C CA . VAL A 1 172 ? -19.348 -0.318 16.667 1.00 66.94 172 VAL A CA 1
ATOM 1264 C C . VAL A 1 172 ? -20.809 -0.405 17.121 1.00 66.94 172 VAL A C 1
ATOM 1266 O O . VAL A 1 172 ? -21.092 -0.401 18.321 1.00 66.94 172 VAL A O 1
ATOM 1269 N N . SER A 1 173 ? -21.727 -0.534 16.156 1.00 65.62 173 SER A N 1
ATOM 1270 C CA . SER A 1 173 ? -23.174 -0.632 16.387 1.00 65.62 173 SER A CA 1
ATOM 1271 C C . SER A 1 173 ? -23.605 -1.769 17.317 1.00 65.62 173 SER A C 1
ATOM 1273 O O . SER A 1 173 ? -23.244 -2.927 17.112 1.00 65.62 173 SER A O 1
ATOM 1275 N N . MET A 1 174 ? -24.451 -1.436 18.303 1.00 62.34 174 MET A N 1
ATOM 1276 C CA . MET A 1 174 ? -25.096 -2.397 19.214 1.00 62.34 174 MET A CA 1
ATOM 1277 C C . MET A 1 174 ? -26.185 -3.233 18.539 1.00 62.34 174 MET A C 1
ATOM 1279 O O . MET A 1 174 ? -26.474 -4.336 18.991 1.00 62.34 174 MET A O 1
ATOM 1283 N N . PHE A 1 175 ? -26.774 -2.717 17.462 1.00 72.31 175 PHE A N 1
ATOM 1284 C CA . PHE A 1 175 ? -27.904 -3.340 16.773 1.00 72.31 175 PHE A CA 1
ATOM 1285 C C . PHE A 1 175 ? -27.476 -4.120 15.523 1.00 72.31 175 PHE A C 1
ATOM 1287 O O . PHE A 1 175 ? -28.316 -4.495 14.714 1.00 72.31 175 PHE A O 1
ATOM 1294 N N . GLY A 1 176 ? -26.167 -4.330 15.329 1.00 67.56 176 GLY A N 1
ATOM 1295 C CA . GLY A 1 176 ? -25.641 -5.044 14.162 1.00 67.56 176 GLY A CA 1
ATOM 1296 C C . GLY A 1 176 ? -25.864 -4.316 12.834 1.00 67.56 176 GLY A C 1
ATOM 1297 O O . GLY A 1 176 ? -25.773 -4.935 11.779 1.00 67.56 176 GLY A O 1
ATOM 1298 N N . VAL A 1 177 ? -26.154 -3.010 12.869 1.00 75.81 177 VAL A N 1
ATOM 1299 C CA . VAL A 1 177 ? -26.396 -2.214 11.659 1.00 75.81 177 VAL A CA 1
ATOM 1300 C C . VAL A 1 177 ? -25.117 -2.148 10.834 1.00 75.81 177 VAL A C 1
ATOM 1302 O O . VAL A 1 177 ? -24.068 -1.728 11.331 1.00 75.81 177 VAL A O 1
ATOM 1305 N N . THR A 1 178 ? -25.222 -2.529 9.566 1.00 74.25 178 THR A N 1
ATOM 1306 C CA . THR A 1 178 ? -24.146 -2.409 8.584 1.00 74.25 178 THR A CA 1
ATOM 1307 C C . THR A 1 178 ? -24.449 -1.305 7.586 1.00 74.25 178 THR A C 1
ATOM 1309 O O . THR A 1 178 ? -25.583 -1.174 7.129 1.00 74.25 178 THR A O 1
ATOM 1312 N N . VAL A 1 179 ? -23.421 -0.565 7.195 1.00 79.19 179 VAL A N 1
ATOM 1313 C CA . VAL A 1 179 ? -23.471 0.448 6.135 1.00 79.19 179 VAL A CA 1
ATOM 1314 C C . VAL A 1 179 ? -22.350 0.188 5.126 1.00 79.19 179 VAL A C 1
ATOM 1316 O O . VAL A 1 179 ? -21.366 -0.477 5.475 1.00 79.19 179 VAL A O 1
ATOM 1319 N N . PRO A 1 180 ? -22.456 0.685 3.882 1.00 80.31 180 PRO A N 1
ATOM 1320 C CA . PRO A 1 180 ? -21.324 0.693 2.964 1.00 80.31 180 PRO A CA 1
ATOM 1321 C C . PRO A 1 180 ? -20.114 1.387 3.597 1.00 80.31 180 PRO A C 1
ATOM 1323 O O . PRO A 1 180 ? -20.252 2.390 4.298 1.00 80.31 180 PRO A O 1
ATOM 1326 N N . ARG A 1 181 ? -18.905 0.876 3.344 1.00 78.50 181 ARG A N 1
ATOM 1327 C CA . ARG A 1 181 ? -17.673 1.423 3.936 1.00 78.50 181 ARG A CA 1
ATOM 1328 C C . ARG A 1 181 ? -17.438 2.887 3.591 1.00 78.50 181 ARG A C 1
ATOM 1330 O O . ARG A 1 181 ? -16.953 3.628 4.437 1.00 78.50 181 ARG A O 1
ATOM 1337 N N . VAL A 1 182 ? -17.767 3.295 2.369 1.00 78.88 182 VAL A N 1
ATOM 1338 C CA . VAL A 1 182 ? -17.645 4.692 1.933 1.00 78.88 182 VAL A CA 1
ATOM 1339 C C . VAL A 1 182 ? -18.523 5.638 2.763 1.00 78.88 182 VAL A C 1
ATOM 1341 O O . VAL A 1 182 ? -18.146 6.782 2.979 1.00 78.88 182 VAL A O 1
ATOM 1344 N N . ASP A 1 183 ? -19.633 5.151 3.311 1.00 79.88 183 ASP A N 1
ATOM 1345 C CA . ASP A 1 183 ? -20.560 5.945 4.126 1.00 79.88 183 ASP A CA 1
ATOM 1346 C C . ASP A 1 183 ? -20.268 5.835 5.629 1.00 79.88 183 ASP A C 1
ATOM 1348 O O . ASP A 1 183 ? -20.922 6.476 6.449 1.00 79.88 183 ASP A O 1
ATOM 1352 N N . ASN A 1 184 ? -19.273 5.029 6.010 1.00 76.38 184 ASN A N 1
ATOM 1353 C CA . ASN A 1 184 ? -18.913 4.783 7.397 1.00 76.38 184 ASN A CA 1
ATOM 1354 C C . ASN A 1 184 ? -17.689 5.610 7.797 1.00 76.38 184 ASN A C 1
ATOM 1356 O O . ASN A 1 184 ? -16.655 5.571 7.131 1.00 76.38 184 ASN A O 1
ATOM 1360 N N . VAL A 1 185 ? -17.767 6.329 8.916 1.00 76.19 185 VAL A N 1
ATOM 1361 C CA . VAL A 1 185 ? -16.637 7.119 9.419 1.00 76.19 185 VAL A CA 1
ATOM 1362 C C . VAL A 1 185 ? -15.539 6.200 9.958 1.00 76.19 185 VAL A C 1
ATOM 1364 O O . VAL A 1 185 ? -15.804 5.288 10.739 1.00 76.19 185 VAL A O 1
ATOM 1367 N N . ASN A 1 186 ? -14.282 6.421 9.568 1.00 75.75 186 ASN A N 1
ATOM 1368 C CA . ASN A 1 186 ? -13.158 5.700 10.163 1.00 75.75 186 ASN A CA 1
ATOM 1369 C C . ASN A 1 186 ? -12.860 6.251 11.561 1.00 75.75 186 ASN A C 1
ATOM 1371 O O . ASN A 1 186 ? -12.892 7.459 11.788 1.00 75.75 186 ASN A O 1
ATOM 1375 N N . LEU A 1 187 ? -12.521 5.360 12.492 1.00 72.75 187 LEU A N 1
ATOM 1376 C CA . LEU A 1 187 ? -12.070 5.742 13.827 1.00 72.75 187 LEU A CA 1
ATOM 1377 C C . LEU A 1 187 ? -10.542 5.774 13.881 1.00 72.75 187 LEU A C 1
ATOM 1379 O O . LEU A 1 187 ? -9.860 4.897 13.340 1.00 72.75 187 LEU A O 1
ATOM 1383 N N . LEU A 1 188 ? -9.995 6.772 14.571 1.00 69.88 188 LEU A N 1
ATOM 1384 C CA . LEU A 1 188 ? -8.572 6.826 14.876 1.00 69.88 188 LEU A CA 1
ATOM 1385 C C . LEU A 1 188 ? -8.205 5.654 15.803 1.00 69.88 188 LEU A C 1
ATOM 1387 O O . LEU A 1 188 ? -8.869 5.448 16.819 1.00 69.88 188 LEU A O 1
ATOM 1391 N N . PRO A 1 189 ? -7.149 4.882 15.492 1.00 58.00 189 PRO A N 1
ATOM 1392 C CA . PRO A 1 189 ? -6.885 3.602 16.150 1.00 58.00 189 PRO A CA 1
ATOM 1393 C C . PRO A 1 189 ? -6.601 3.710 17.655 1.00 58.00 189 PRO A C 1
ATOM 1395 O O . PRO A 1 189 ? -6.917 2.775 18.384 1.00 58.00 189 PRO A O 1
ATOM 1398 N N . PHE A 1 190 ? -6.047 4.834 18.122 1.00 62.50 190 PHE A N 1
ATOM 1399 C CA . PHE A 1 190 ? -5.662 5.021 19.528 1.00 62.50 190 PHE A CA 1
ATOM 1400 C C . PHE A 1 190 ? -6.726 5.748 20.350 1.00 62.50 190 PHE A C 1
ATOM 1402 O O . PHE A 1 190 ? -7.082 5.301 21.435 1.00 62.50 190 PHE A O 1
ATOM 1409 N N . ILE A 1 191 ? -7.265 6.847 19.819 1.00 68.56 191 ILE A N 1
ATOM 1410 C CA . ILE A 1 191 ? -8.220 7.694 20.547 1.00 68.56 191 ILE A CA 1
ATOM 1411 C C . ILE A 1 191 ? -9.683 7.331 20.276 1.00 68.56 191 ILE A C 1
ATOM 1413 O O . ILE A 1 191 ? -10.572 7.908 20.891 1.00 68.56 191 ILE A O 1
ATOM 1417 N N . LYS A 1 192 ? -9.947 6.396 19.348 1.00 67.94 192 LYS A N 1
ATOM 1418 C CA . LYS A 1 192 ? -11.289 5.942 18.924 1.00 67.94 192 LYS A CA 1
ATOM 1419 C C . LYS A 1 192 ? -12.244 7.076 18.522 1.00 67.94 192 LYS A C 1
ATOM 1421 O O . LYS A 1 192 ? -13.445 6.861 18.400 1.00 67.94 192 LYS A O 1
ATOM 1426 N N . GLN A 1 193 ? -11.712 8.273 18.288 1.00 71.94 193 GLN A N 1
ATOM 1427 C CA . GLN A 1 193 ? -12.470 9.406 17.785 1.00 71.94 193 GLN A CA 1
ATOM 1428 C C . GLN A 1 193 ? -12.708 9.246 16.284 1.00 71.94 193 GLN A C 1
ATOM 1430 O O . GLN A 1 193 ? -11.850 8.685 15.587 1.00 71.94 193 GLN A O 1
ATOM 1435 N N . PRO A 1 194 ? -13.853 9.733 15.780 1.00 72.94 194 PRO A N 1
ATOM 1436 C CA . PRO A 1 194 ? -14.092 9.779 14.350 1.00 72.94 194 PRO A CA 1
ATOM 1437 C C . PRO A 1 194 ? -13.017 10.626 13.673 1.00 72.94 194 PRO A C 1
ATOM 1439 O O . PRO A 1 194 ? -12.563 11.641 14.204 1.00 72.94 194 PRO A O 1
ATOM 1442 N N . TRP A 1 195 ? -12.613 10.199 12.484 1.00 74.38 195 TRP A N 1
ATOM 1443 C CA . TRP A 1 195 ? -11.847 11.042 11.583 1.00 74.38 195 TRP A CA 1
ATOM 1444 C C . TRP A 1 195 ? -12.594 12.366 11.330 1.00 74.38 195 TRP A C 1
ATOM 1446 O O . TRP A 1 195 ? -13.829 12.375 11.356 1.00 74.38 195 TRP A O 1
ATOM 1456 N N . PRO A 1 196 ? -11.881 13.476 11.054 1.00 72.94 196 PRO A N 1
ATOM 1457 C CA . PRO A 1 196 ? -12.522 14.747 10.727 1.00 72.94 196 PRO A CA 1
ATOM 1458 C C . PRO A 1 196 ? -13.541 14.593 9.587 1.00 72.94 196 PRO A C 1
ATOM 1460 O O . PRO A 1 196 ? -13.359 13.749 8.702 1.00 72.94 196 PRO A O 1
ATOM 1463 N N . TYR A 1 197 ? -14.607 15.399 9.594 1.00 64.12 197 TYR A N 1
ATOM 1464 C CA . TYR A 1 197 ? -15.708 15.296 8.626 1.00 64.12 197 TYR A CA 1
ATOM 1465 C C . TYR A 1 197 ? -15.213 15.152 7.174 1.00 64.12 197 TYR A C 1
ATOM 1467 O O . TYR A 1 197 ? -14.289 15.841 6.744 1.00 64.12 197 TYR A O 1
ATOM 1475 N N . SER A 1 198 ? -15.812 14.212 6.434 1.00 64.31 198 SER A N 1
ATOM 1476 C CA . SER A 1 198 ? -15.532 13.901 5.017 1.00 64.31 198 SER A CA 1
ATOM 1477 C C . SER A 1 198 ? -14.131 13.364 4.677 1.00 64.31 198 SER A C 1
ATOM 1479 O O . SER A 1 198 ? -13.908 12.911 3.553 1.00 64.31 198 SER A O 1
ATOM 1481 N N . THR A 1 199 ? -13.190 13.308 5.625 1.00 71.31 199 THR A N 1
ATOM 1482 C CA . THR A 1 199 ? -11.832 12.791 5.355 1.00 71.31 199 THR A CA 1
ATOM 1483 C C . THR A 1 199 ? -11.808 11.291 5.077 1.00 71.31 199 THR A C 1
ATOM 1485 O O . THR A 1 199 ? -10.947 10.823 4.338 1.00 71.31 199 THR A O 1
ATOM 1488 N N . THR A 1 200 ? -12.772 10.532 5.611 1.00 71.44 200 THR A N 1
ATOM 1489 C CA . THR A 1 200 ? -12.876 9.091 5.335 1.00 71.44 200 THR A CA 1
ATOM 1490 C C . THR A 1 200 ? -13.216 8.836 3.868 1.00 71.44 200 THR A C 1
ATOM 1492 O O . THR A 1 200 ? -12.481 8.119 3.193 1.00 71.44 200 THR A O 1
ATOM 1495 N N . GLN A 1 201 ? -14.269 9.474 3.350 1.00 76.25 201 GLN A N 1
ATOM 1496 C CA . GLN A 1 201 ? -14.643 9.378 1.936 1.00 76.25 201 GLN A CA 1
ATOM 1497 C C . GLN A 1 201 ? -13.524 9.871 1.026 1.00 76.25 201 GLN A C 1
ATOM 1499 O O . GLN A 1 201 ? -13.149 9.169 0.091 1.00 76.25 201 GLN A O 1
ATOM 1504 N N . GLY A 1 202 ? -12.943 11.033 1.340 1.00 75.50 202 GLY A N 1
ATOM 1505 C CA . GLY A 1 202 ? -11.832 11.593 0.577 1.00 75.50 202 GLY A CA 1
ATOM 1506 C C . GLY A 1 202 ? -10.640 10.640 0.502 1.00 75.50 202 GLY A C 1
ATOM 1507 O O . GLY A 1 202 ? -10.179 10.327 -0.589 1.00 75.50 202 GLY A O 1
ATOM 1508 N N . ALA A 1 203 ? -10.176 10.110 1.636 1.00 74.00 203 ALA A N 1
ATOM 1509 C CA . ALA A 1 203 ? -9.037 9.194 1.666 1.00 74.00 203 ALA A CA 1
ATOM 1510 C C . ALA A 1 203 ? -9.319 7.870 0.941 1.00 74.00 203 ALA A C 1
ATOM 1512 O O . ALA A 1 203 ? -8.451 7.356 0.238 1.00 74.00 203 ALA A O 1
ATOM 1513 N N . LEU A 1 204 ? -10.531 7.326 1.081 1.00 76.06 204 LEU A N 1
ATOM 1514 C CA . LEU A 1 204 ? -10.938 6.098 0.400 1.00 76.06 204 LEU A CA 1
ATOM 1515 C C . LEU A 1 204 ? -11.032 6.292 -1.121 1.00 76.06 204 LEU A C 1
ATOM 1517 O O . LEU A 1 204 ? -10.505 5.475 -1.875 1.00 76.06 204 LEU A O 1
ATOM 1521 N N . LEU A 1 205 ? -11.649 7.385 -1.577 1.00 81.88 205 LEU A N 1
ATOM 1522 C CA . LEU A 1 205 ? -11.771 7.712 -3.000 1.00 81.88 205 LEU A CA 1
ATOM 1523 C C . LEU A 1 205 ? -10.415 8.050 -3.626 1.00 81.88 205 LEU A C 1
ATOM 1525 O O . LEU A 1 205 ? -10.126 7.577 -4.721 1.00 81.88 205 LEU A O 1
ATOM 1529 N N . LEU A 1 206 ? -9.554 8.795 -2.925 1.00 78.88 206 LEU A N 1
ATOM 1530 C CA . LEU A 1 206 ? -8.172 9.044 -3.350 1.00 78.88 206 LEU A CA 1
ATOM 1531 C C . LEU A 1 206 ? -7.370 7.738 -3.432 1.00 78.88 206 LEU A C 1
ATOM 1533 O O . LEU A 1 206 ? -6.627 7.521 -4.391 1.00 78.88 206 LEU A O 1
ATOM 1537 N N . GLY A 1 207 ? -7.550 6.837 -2.464 1.00 78.00 207 GLY A N 1
ATOM 1538 C CA . GLY A 1 207 ? -6.937 5.511 -2.474 1.00 78.00 207 GLY A CA 1
ATOM 1539 C C . GLY A 1 207 ? -7.356 4.691 -3.696 1.00 78.00 207 GLY A C 1
ATOM 1540 O O . GLY A 1 207 ? -6.506 4.151 -4.396 1.00 78.00 207 GLY A O 1
ATOM 1541 N N . VAL A 1 208 ? -8.651 4.649 -4.014 1.00 83.19 208 VAL A N 1
ATOM 1542 C CA . VAL A 1 208 ? -9.155 3.945 -5.205 1.00 83.19 208 VAL A CA 1
ATOM 1543 C C . VAL A 1 208 ? -8.706 4.623 -6.501 1.00 83.19 208 VAL A C 1
ATOM 1545 O O . VAL A 1 208 ? -8.250 3.941 -7.417 1.00 83.19 208 VAL A O 1
ATOM 1548 N N . GLY A 1 209 ? -8.773 5.953 -6.574 1.00 80.31 209 GLY A N 1
ATOM 1549 C CA . GLY A 1 209 ? -8.348 6.720 -7.746 1.00 80.31 209 GLY A CA 1
ATOM 1550 C C . GLY A 1 209 ? -6.863 6.541 -8.065 1.00 80.31 209 GLY A C 1
ATOM 1551 O O . GLY A 1 209 ? -6.504 6.329 -9.221 1.00 80.31 209 GLY A O 1
ATOM 1552 N N . SER A 1 210 ? -6.000 6.543 -7.045 1.00 81.88 210 SER A N 1
ATOM 1553 C CA . SER A 1 210 ? -4.559 6.320 -7.230 1.00 81.88 210 SER A CA 1
ATOM 1554 C C . SER A 1 210 ? -4.234 4.907 -7.728 1.00 81.88 210 SER A C 1
ATOM 1556 O O . SER A 1 210 ? -3.385 4.763 -8.605 1.00 81.88 210 SER A O 1
ATOM 1558 N N . LYS A 1 211 ? -4.954 3.877 -7.261 1.00 84.75 211 LYS A N 1
ATOM 1559 C CA . LYS A 1 211 ? -4.846 2.507 -7.797 1.00 84.75 211 LYS A CA 1
ATOM 1560 C C . LYS A 1 211 ? -5.312 2.425 -9.251 1.00 84.75 211 LYS A C 1
ATOM 1562 O O . LYS A 1 211 ? -4.649 1.791 -10.061 1.00 84.75 211 LYS A O 1
ATOM 1567 N N . GLY A 1 212 ? -6.407 3.102 -9.605 1.00 83.31 212 GLY A N 1
ATOM 1568 C CA . GLY A 1 212 ? -6.880 3.164 -10.992 1.00 83.31 212 GLY A CA 1
ATOM 1569 C C . GLY A 1 212 ? -5.850 3.803 -11.931 1.00 83.31 212 GLY A C 1
ATOM 1570 O O . GLY A 1 212 ? -5.595 3.288 -13.017 1.00 83.31 212 GLY A O 1
ATOM 1571 N N . ALA A 1 213 ? -5.195 4.880 -11.489 1.00 85.94 213 ALA A N 1
ATOM 1572 C CA . ALA A 1 213 ? -4.098 5.494 -12.235 1.00 85.94 213 ALA A CA 1
ATOM 1573 C C . ALA A 1 213 ? -2.892 4.550 -12.388 1.00 85.94 213 ALA A C 1
ATOM 1575 O O . ALA A 1 213 ? -2.271 4.524 -13.449 1.00 85.94 213 ALA A O 1
ATOM 1576 N N . ALA A 1 214 ? -2.582 3.759 -11.356 1.00 85.69 214 ALA A N 1
ATOM 1577 C CA . ALA A 1 214 ? -1.503 2.776 -11.397 1.00 85.69 214 ALA A CA 1
ATOM 1578 C C . ALA A 1 214 ? -1.766 1.685 -12.450 1.00 85.69 214 ALA A C 1
ATOM 1580 O O . ALA A 1 214 ? -0.910 1.455 -13.297 1.00 85.69 214 ALA A O 1
ATOM 1581 N N . VAL A 1 215 ? -2.993 1.147 -12.519 1.00 88.25 215 VAL A N 1
ATOM 1582 C CA . VAL A 1 215 ? -3.407 0.206 -13.580 1.00 88.25 215 VAL A CA 1
ATOM 1583 C C . VAL A 1 215 ? -3.185 0.794 -14.970 1.00 88.25 215 VAL A C 1
ATOM 1585 O O . VAL A 1 215 ? -2.595 0.147 -15.829 1.00 88.25 215 VAL A O 1
ATOM 1588 N N . VAL A 1 216 ? -3.645 2.026 -15.208 1.00 88.50 216 VAL A N 1
ATOM 1589 C CA . VAL A 1 216 ? -3.497 2.678 -16.520 1.00 88.50 216 VAL A CA 1
ATOM 1590 C C . VAL A 1 216 ? -2.022 2.841 -16.891 1.00 88.50 216 VAL A C 1
ATOM 1592 O O . VAL A 1 216 ? -1.648 2.591 -18.037 1.00 88.50 216 VAL A O 1
ATOM 1595 N N . ASN A 1 217 ? -1.185 3.247 -15.938 1.00 88.38 217 ASN A N 1
ATOM 1596 C CA . ASN A 1 217 ? 0.246 3.421 -16.166 1.00 88.38 217 ASN A CA 1
ATOM 1597 C C . ASN A 1 217 ? 0.949 2.088 -16.446 1.00 88.38 217 ASN A C 1
ATOM 1599 O O . ASN A 1 217 ? 1.720 2.010 -17.401 1.00 88.38 217 ASN A O 1
ATOM 1603 N N . ASP A 1 218 ? 0.648 1.042 -15.680 1.00 85.75 218 ASP A N 1
ATOM 1604 C CA . ASP A 1 218 ? 1.262 -0.275 -15.850 1.00 85.75 218 ASP A CA 1
ATOM 1605 C C . ASP A 1 218 ? 0.822 -0.922 -17.171 1.00 85.75 218 ASP A C 1
ATOM 1607 O O . ASP A 1 218 ? 1.641 -1.524 -17.863 1.00 85.75 218 ASP A O 1
ATOM 1611 N N . VAL A 1 219 ? -0.437 -0.735 -17.593 1.00 86.44 219 VAL A N 1
ATOM 1612 C CA . VAL A 1 219 ? -0.914 -1.182 -18.915 1.00 86.44 219 VAL A CA 1
ATOM 1613 C C . VAL A 1 219 ? -0.155 -0.475 -20.037 1.00 86.44 219 VAL A C 1
ATOM 1615 O O . VAL A 1 219 ? 0.288 -1.130 -20.978 1.00 86.44 219 VAL A O 1
ATOM 1618 N N . ARG A 1 220 ? 0.045 0.846 -19.943 1.00 87.25 220 ARG A N 1
ATOM 1619 C CA . ARG A 1 220 ? 0.830 1.599 -20.940 1.00 87.25 220 ARG A CA 1
ATOM 1620 C C . ARG A 1 220 ? 2.273 1.109 -21.022 1.00 87.25 220 ARG A C 1
ATOM 1622 O O . ARG A 1 220 ? 2.807 0.969 -22.117 1.00 87.25 220 ARG A O 1
ATOM 1629 N N . GLN A 1 221 ? 2.887 0.809 -19.880 1.00 84.06 221 GLN A N 1
ATOM 1630 C CA . GLN A 1 221 ? 4.245 0.267 -19.834 1.00 84.06 221 GLN A CA 1
ATOM 1631 C C . GLN A 1 221 ? 4.323 -1.151 -20.413 1.00 84.06 221 GLN A C 1
ATOM 1633 O O . GLN A 1 221 ? 5.247 -1.449 -21.163 1.00 84.06 221 GLN A O 1
ATOM 1638 N N . ALA A 1 222 ? 3.346 -2.013 -20.119 1.00 81.25 222 ALA A N 1
ATOM 1639 C CA . ALA A 1 222 ? 3.316 -3.393 -20.601 1.00 81.25 222 ALA A CA 1
ATOM 1640 C C . ALA A 1 222 ? 3.040 -3.504 -22.109 1.00 81.25 222 ALA A C 1
ATOM 1642 O O . ALA A 1 222 ? 3.588 -4.380 -22.773 1.00 81.25 222 ALA A O 1
ATOM 1643 N N . VAL A 1 223 ? 2.202 -2.617 -22.655 1.00 81.56 223 VAL A N 1
ATOM 1644 C CA . VAL A 1 223 ? 1.865 -2.571 -24.091 1.00 81.56 223 VAL A CA 1
ATOM 1645 C C . VAL A 1 223 ? 2.934 -1.822 -24.904 1.00 81.56 223 VAL A C 1
ATOM 1647 O O . VAL A 1 223 ? 2.936 -1.893 -26.130 1.00 81.56 223 VAL A O 1
ATOM 1650 N N . GLY A 1 224 ? 3.890 -1.170 -24.235 1.00 66.69 224 GLY A N 1
ATOM 1651 C CA . GLY A 1 224 ? 5.006 -0.489 -24.884 1.00 66.69 224 GLY A CA 1
ATOM 1652 C C . GLY A 1 224 ? 4.599 0.832 -25.526 1.00 66.69 224 GLY A C 1
ATOM 1653 O O . GLY A 1 224 ? 4.893 1.057 -26.698 1.00 66.69 224 GLY A O 1
ATOM 1654 N N . ASP A 1 225 ? 3.935 1.713 -24.773 1.00 51.16 225 ASP A N 1
ATOM 1655 C CA . ASP A 1 225 ? 3.684 3.086 -25.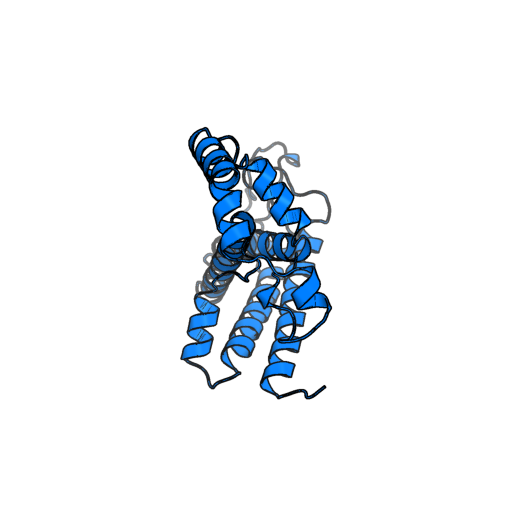217 1.00 51.16 225 ASP A CA 1
ATOM 1656 C C . ASP A 1 225 ? 5.039 3.820 -25.331 1.00 51.16 225 ASP A C 1
ATOM 1658 O O . ASP A 1 225 ? 5.588 4.331 -24.353 1.00 51.16 225 ASP A O 1
ATOM 1662 N N . GLN A 1 226 ? 5.623 3.791 -26.535 1.00 42.50 226 GLN A N 1
ATOM 1663 C CA . GLN A 1 226 ? 6.753 4.624 -26.926 1.00 42.50 226 GLN A CA 1
ATOM 1664 C C . GLN A 1 226 ? 6.287 6.080 -26.967 1.00 42.50 226 GLN A C 1
ATOM 1666 O O . GLN A 1 226 ? 5.596 6.497 -27.899 1.00 42.50 226 GLN A O 1
ATOM 1671 N N . LYS A 1 227 ? 6.700 6.866 -25.979 1.00 36.56 227 LYS A N 1
ATOM 1672 C CA . LYS A 1 227 ? 6.853 8.311 -26.133 1.00 36.56 227 LYS A CA 1
ATOM 1673 C C . LYS A 1 227 ? 8.238 8.727 -25.688 1.00 36.56 227 LYS A C 1
ATOM 1675 O O . LYS A 1 227 ? 8.653 8.274 -24.600 1.00 36.56 227 LYS A O 1
#

Foldseek 3Di:
DDQLVPDDPPDPSSVVRPQDVVNVVVCVVVVVVVVVCVVVCVPVQDLVNLVVQLCVVCVPLLVQLVLLLVLLVLQLVLLVLCCPPVVHCPLNVLSNLLSVLSNQQSVQCNVCSSVVHNDTGDRPQLVVLCVPDPHLCSQLVSLVSSLVSLVVLQQRWDFAQDFCVVVPPDRGDPVSDTDGQLPHFDADPPPRHTDPPPVSNVSSVVVSVVSVVSNVVSVCVSVPVDD

Radius of gyration: 24.4 Å; chains: 1; bounding box: 76×39×52 Å

Organism: Burkholderia cepacia (NCBI:txid292)

Secondary structure (DSSP, 8-state):
---GGGSPTT-HHHHHH---HHHHHHTHHHHHHHHHHHHTTTT---HHHHHHHHHHH-HHHHHHHHHHHHHHHHHHHTHHHHTTSSSTTHHHHHHHHHHHHHHHHHHHHHHHHHTT---PPP-HHHHHHHHHSPTTHHHHHHHHHHHHHHHHHHHSEEEPPPPGGGSS--SS-TT--EEEGGGSPPBPTTT-PBPSTTHHHHHHHHHHHHHHHHHHHHHHHHHT---

Sequence (227 aa):
MKCWAEYPAGSEARTKNFVSEVEAAQLQPQLEWVNRQKESGLFEYAPLQKVGDAVKNDPVGVAKDAAKVVVGGVTAKTRAGLCTTGLGCTVGGWMATFGMSEMVEGGSGLYNRYNGVNAAGDNPLRWGFNQVLPAGWGNVAFDGVNFGVAVLALKAPVSLNIGVADGLNRPVSMFGVTVPRVDNVNLLPFIKQPWPYSTTQGALLLGVGSKGAAVVNDVRQAVGDQK